Protein AF-A0AA85GGJ4-F1 (afdb_monomer_lite)

Radius of gyration: 33.23 Å; chains: 1; bounding box: 99×37×120 Å

Organism: NCBI:txid6188

pLDDT: mean 70.68, std 16.4, range [32.34, 95.38]

Foldseek 3Di:
DDDDDDDPPPPPPPPPPDPPPVVLVVLVVVLVVLVVVLVVLVCQQPDLPPDWDWDAAPDVVGQFGIWIRRHGLPDFWTWTGGPPDDIDTQPDTLPPVDPLSVLLNVLSVQLSVLSVVLSVLSVVCSPPVPDDDVVSVVVSVVSNVSSVVSNVSSVVSVVVVVVVCVVCVVLSVVVSCVVRVVDDDDPVVVVVNVVCVVCVVPDQDPDDPAASDQDDDDDDPDPDVVCPVVVVVNVVVRPDHHVLVPQPDPVSNVVVVVVVVVVVVVD

Structure (mmCIF, N/CA/C/O backbone):
data_AF-A0AA85GGJ4-F1
#
_entry.id   AF-A0AA85GGJ4-F1
#
loop_
_atom_site.group_PDB
_atom_site.id
_atom_site.type_symbol
_atom_site.label_atom_id
_atom_site.label_alt_id
_atom_site.label_comp_id
_atom_site.label_asym_id
_atom_site.label_entity_id
_atom_site.label_seq_id
_atom_site.pdbx_PDB_ins_code
_atom_site.Cartn_x
_atom_site.Cartn_y
_atom_site.Cartn_z
_atom_site.occupancy
_atom_site.B_iso_or_equiv
_atom_site.auth_seq_id
_atom_site.auth_comp_id
_atom_site.auth_asym_id
_atom_site.auth_atom_id
_atom_site.pdbx_PDB_model_num
ATOM 1 N N . MET A 1 1 ? -65.439 -15.450 61.961 1.00 40.78 1 MET A N 1
ATOM 2 C CA . MET A 1 1 ? -65.145 -16.569 61.039 1.00 40.78 1 MET A CA 1
ATOM 3 C C . MET A 1 1 ? -64.108 -16.076 60.032 1.00 40.78 1 MET A C 1
ATOM 5 O O . MET A 1 1 ? -64.399 -15.157 59.282 1.00 40.78 1 MET A O 1
ATOM 9 N N . LYS A 1 2 ? -62.867 -16.578 60.114 1.00 47.12 2 LYS A N 1
ATOM 10 C CA . LYS A 1 2 ? -61.767 -16.274 59.178 1.00 47.12 2 LYS A CA 1
ATOM 11 C C . LYS A 1 2 ? -62.146 -16.712 57.761 1.00 47.12 2 LYS A C 1
ATOM 13 O O . LYS A 1 2 ? -62.611 -17.838 57.615 1.00 47.12 2 LYS A O 1
ATOM 18 N N . ARG A 1 3 ? -61.799 -15.913 56.749 1.00 35.59 3 ARG A N 1
ATOM 19 C CA . ARG A 1 3 ? -61.195 -16.397 55.493 1.00 35.59 3 ARG A CA 1
ATOM 20 C C . ARG A 1 3 ? -60.496 -15.239 54.778 1.00 35.59 3 ARG A C 1
ATOM 22 O O . ARG A 1 3 ? -61.126 -14.407 54.141 1.00 35.59 3 ARG A O 1
ATOM 29 N N . ASN A 1 4 ? -59.174 -15.222 54.930 1.00 43.62 4 ASN A N 1
ATOM 30 C CA . ASN A 1 4 ? -58.248 -14.545 54.034 1.00 43.62 4 ASN A CA 1
ATOM 31 C C . ASN A 1 4 ? -58.413 -15.156 52.636 1.00 43.62 4 ASN A C 1
ATOM 33 O O . ASN A 1 4 ? -58.289 -16.375 52.509 1.00 43.62 4 ASN A O 1
ATOM 37 N N . LEU A 1 5 ? -58.653 -14.340 51.608 1.00 43.53 5 LEU A N 1
ATOM 38 C CA . LEU A 1 5 ? -58.438 -14.758 50.226 1.00 43.53 5 LEU A CA 1
ATOM 39 C C . LEU A 1 5 ? -57.176 -14.064 49.719 1.00 43.53 5 LEU A C 1
ATOM 41 O O . LEU A 1 5 ? -57.088 -12.840 49.665 1.00 43.53 5 LEU A O 1
ATOM 45 N N . ALA A 1 6 ? -56.173 -14.893 49.464 1.00 44.25 6 ALA A N 1
ATOM 46 C CA . ALA A 1 6 ? -54.817 -14.516 49.142 1.00 44.25 6 ALA A CA 1
ATOM 47 C C . ALA A 1 6 ? -54.725 -13.779 47.799 1.00 44.25 6 ALA A C 1
ATOM 49 O O . ALA A 1 6 ? -55.230 -14.237 46.775 1.00 44.25 6 ALA A O 1
ATOM 50 N N . LEU A 1 7 ? -54.004 -12.659 47.831 1.00 45.25 7 LEU A N 1
ATOM 51 C CA . LEU A 1 7 ? -53.385 -11.999 46.688 1.00 45.25 7 LEU A CA 1
ATOM 52 C C . LEU A 1 7 ? -52.489 -12.996 45.939 1.00 45.25 7 LEU A C 1
ATOM 54 O O . LEU A 1 7 ? -51.417 -13.352 46.427 1.00 45.25 7 LEU A O 1
ATOM 58 N N . HIS A 1 8 ? -52.891 -13.412 44.739 1.00 41.91 8 HIS A N 1
ATOM 59 C CA . HIS A 1 8 ? -51.993 -14.108 43.820 1.00 41.91 8 HIS A CA 1
ATOM 60 C C . HIS A 1 8 ? -51.194 -13.065 43.032 1.00 41.91 8 HIS A C 1
ATOM 62 O O . HIS A 1 8 ? -51.511 -12.710 41.897 1.00 41.91 8 HIS A O 1
ATOM 68 N N . HIS A 1 9 ? -50.165 -12.512 43.675 1.00 44.97 9 HIS A N 1
ATOM 69 C CA . HIS A 1 9 ? -49.171 -11.696 42.994 1.00 44.97 9 HIS A CA 1
ATOM 70 C C . HIS A 1 9 ? -48.296 -12.646 42.165 1.00 44.97 9 HIS A C 1
ATOM 72 O O . HIS A 1 9 ? -47.410 -13.314 42.695 1.00 44.97 9 HIS A O 1
ATOM 78 N N . ASN A 1 10 ? -48.592 -12.761 40.867 1.00 40.66 10 ASN A N 1
ATOM 79 C CA . ASN A 1 10 ? -47.754 -13.487 39.915 1.00 40.66 10 ASN A CA 1
ATOM 80 C C . ASN A 1 10 ? -46.415 -12.755 39.775 1.00 40.66 10 ASN A C 1
ATOM 82 O O . ASN A 1 10 ? -46.221 -11.910 38.902 1.00 40.66 10 ASN A O 1
ATOM 86 N N . HIS A 1 11 ? -45.481 -13.099 40.657 1.00 44.78 11 HIS A N 1
ATOM 87 C CA . HIS A 1 11 ? -44.080 -12.745 40.542 1.00 44.78 11 HIS A CA 1
ATOM 88 C C . HIS A 1 11 ? -43.483 -13.573 39.397 1.00 44.78 11 HIS A C 1
ATOM 90 O O . HIS A 1 11 ? -42.892 -14.634 39.597 1.00 44.78 11 HIS A O 1
ATOM 96 N N . SER A 1 12 ? -43.668 -13.099 38.163 1.00 47.00 12 SER A N 1
ATOM 97 C CA . SER A 1 12 ? -42.900 -13.563 37.010 1.00 47.00 12 SER A CA 1
ATOM 98 C C . SER A 1 12 ? -41.434 -13.204 37.255 1.00 47.00 12 SER A C 1
ATOM 100 O O . SER A 1 12 ? -40.972 -12.118 36.903 1.00 47.00 12 SER A O 1
ATOM 102 N N . ASN A 1 13 ? -40.705 -14.127 37.884 1.00 47.31 13 ASN A N 1
ATOM 103 C CA . ASN A 1 13 ? -39.253 -14.124 38.020 1.00 47.31 13 ASN A CA 1
ATOM 104 C C . ASN A 1 13 ? -38.602 -14.236 36.637 1.00 47.31 13 ASN A C 1
ATOM 106 O O . ASN A 1 13 ? -38.063 -15.271 36.256 1.00 47.31 13 ASN A O 1
ATOM 110 N N . ASN A 1 14 ? -38.606 -13.138 35.885 1.00 46.31 14 ASN A N 1
ATOM 111 C CA . ASN A 1 14 ? -37.810 -13.001 34.678 1.00 46.31 14 ASN A CA 1
ATOM 112 C C . ASN A 1 14 ? -36.389 -12.582 35.081 1.00 46.31 14 ASN A C 1
ATOM 114 O O . ASN A 1 14 ? -35.902 -11.495 34.775 1.00 46.31 14 ASN A O 1
ATOM 118 N N . HIS A 1 15 ? -35.720 -13.455 35.836 1.00 46.59 15 HIS A N 1
ATOM 119 C CA . HIS A 1 15 ? -34.302 -13.332 36.131 1.00 46.59 15 HIS A CA 1
ATOM 120 C C . HIS A 1 15 ? -33.504 -13.641 34.856 1.00 46.59 15 HIS A C 1
ATOM 122 O O . HIS A 1 15 ? -32.901 -14.703 34.715 1.00 46.59 15 HIS A O 1
ATOM 128 N N . ARG A 1 16 ? -33.439 -12.678 33.927 1.00 50.44 16 ARG A N 1
ATOM 129 C CA . ARG A 1 16 ? -32.366 -12.621 32.925 1.00 50.44 16 ARG A CA 1
ATOM 130 C C . ARG A 1 16 ? -31.053 -12.319 33.656 1.00 50.44 16 ARG A C 1
ATOM 132 O O . ARG A 1 16 ? -30.616 -11.175 33.756 1.00 50.44 16 ARG A O 1
ATOM 139 N N . LYS A 1 17 ? -30.443 -13.355 34.237 1.00 50.09 17 LYS A N 1
ATOM 140 C CA . LYS A 1 17 ? -29.136 -13.287 34.900 1.00 50.09 17 LYS A CA 1
ATOM 141 C C . LYS A 1 17 ? -28.038 -13.070 33.845 1.00 50.09 17 LYS A C 1
ATOM 143 O O . LYS A 1 17 ? -27.589 -13.997 33.191 1.00 50.09 17 LYS A O 1
ATOM 148 N N . HIS A 1 18 ? -27.676 -11.796 33.680 1.00 50.75 18 HIS A N 1
ATOM 149 C CA . HIS A 1 18 ? -26.453 -11.206 33.113 1.00 50.75 18 HIS A CA 1
ATOM 150 C C . HIS A 1 18 ? -25.576 -12.020 32.127 1.00 50.75 18 HIS A C 1
ATOM 152 O O . HIS A 1 18 ? -24.743 -12.807 32.575 1.00 50.75 18 HIS A O 1
ATOM 158 N N . PRO A 1 19 ? -25.520 -11.642 30.830 1.00 51.06 19 PRO A N 1
ATOM 159 C CA . PRO A 1 19 ? -24.454 -12.071 29.919 1.00 51.06 19 PRO A CA 1
ATOM 160 C C . PRO A 1 19 ? -23.179 -11.211 30.053 1.00 51.06 19 PRO A C 1
ATOM 162 O O . PRO A 1 19 ? -22.413 -11.075 29.105 1.00 51.06 19 PRO A O 1
ATOM 165 N N . LYS A 1 20 ? -22.916 -10.608 31.223 1.00 62.38 20 LYS A N 1
ATOM 166 C CA . LYS A 1 20 ? -21.780 -9.681 31.417 1.00 62.38 20 LYS A CA 1
ATOM 167 C C . LYS A 1 20 ? -20.420 -10.337 31.131 1.00 62.38 20 LYS A C 1
ATOM 169 O O . LYS A 1 20 ? -19.523 -9.674 30.624 1.00 62.38 20 LYS A O 1
ATOM 174 N N . ARG A 1 21 ? -20.276 -11.639 31.415 1.00 67.12 21 ARG A N 1
ATOM 175 C CA . ARG A 1 21 ? -19.024 -12.388 31.187 1.00 67.12 21 ARG A CA 1
ATOM 176 C C . ARG A 1 21 ? -18.760 -12.673 29.706 1.00 67.12 21 ARG A C 1
ATOM 178 O O . ARG A 1 21 ? -17.633 -12.517 29.262 1.00 67.12 21 ARG A O 1
ATOM 185 N N . CYS A 1 22 ? -19.789 -13.033 28.936 1.00 69.12 22 CYS A N 1
ATOM 186 C CA . CYS A 1 22 ? -19.639 -13.336 27.509 1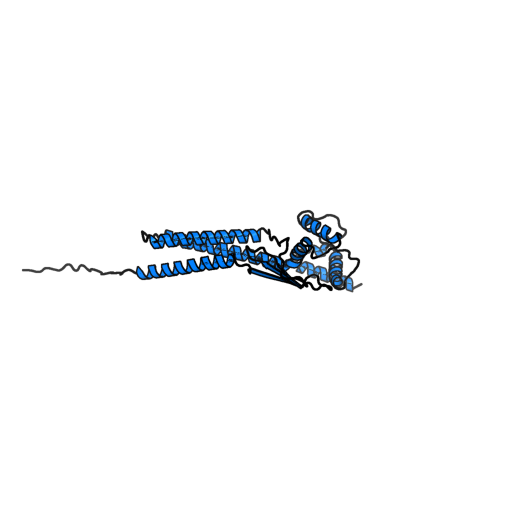.00 69.12 22 CYS A CA 1
ATOM 187 C C . CYS A 1 22 ? -19.266 -12.078 26.708 1.00 69.12 22 CYS A C 1
ATOM 189 O O . CYS A 1 22 ? -18.327 -12.102 25.919 1.00 69.12 22 CYS A O 1
ATOM 191 N N . THR A 1 23 ? -19.909 -10.941 26.995 1.00 74.06 23 THR A N 1
ATOM 192 C CA . THR A 1 23 ? -19.579 -9.655 26.358 1.00 74.06 23 THR A CA 1
ATOM 193 C C . THR A 1 23 ? -18.152 -9.190 26.664 1.00 74.06 23 THR A C 1
ATOM 195 O O . THR A 1 23 ? -17.502 -8.609 25.800 1.00 74.06 23 THR A O 1
ATOM 198 N N . LEU A 1 24 ? -17.651 -9.450 27.875 1.00 74.69 24 LEU A N 1
ATOM 199 C CA . LEU A 1 24 ? -16.281 -9.106 28.262 1.00 74.69 24 LEU A CA 1
ATOM 200 C C . LEU A 1 24 ? -15.247 -9.966 27.516 1.00 74.69 24 LEU A C 1
ATOM 202 O O . LEU A 1 24 ? -14.267 -9.431 27.008 1.00 74.69 24 LEU A O 1
ATOM 206 N N . ILE A 1 25 ? -15.504 -11.272 27.379 1.00 80.81 25 ILE A N 1
ATOM 207 C CA . ILE A 1 25 ? -14.650 -12.192 26.607 1.00 80.81 25 ILE A CA 1
ATOM 208 C C . ILE A 1 25 ? -14.567 -11.759 25.141 1.00 80.81 25 ILE A C 1
ATOM 210 O O . ILE A 1 25 ? -13.469 -11.645 24.605 1.00 80.81 25 ILE A O 1
ATOM 214 N N . VAL A 1 26 ? -15.709 -11.461 24.512 1.00 82.19 26 VAL A N 1
ATOM 215 C CA . VAL A 1 26 ? -15.745 -10.980 23.120 1.00 82.19 26 VAL A CA 1
ATOM 216 C C . VAL A 1 26 ? -14.904 -9.715 22.960 1.00 82.19 26 VAL A C 1
ATOM 218 O O . VAL A 1 26 ? -14.162 -9.603 21.997 1.00 82.19 26 VAL A O 1
ATOM 221 N N . TYR A 1 27 ? -14.945 -8.797 23.927 1.00 79.88 27 TYR A N 1
ATOM 222 C CA . TYR A 1 27 ? -14.170 -7.557 23.858 1.00 79.88 27 TYR A CA 1
ATOM 223 C C . TYR A 1 27 ? -12.659 -7.788 23.986 1.00 79.88 27 TYR A C 1
ATOM 225 O O . TYR A 1 27 ? -11.884 -7.161 23.275 1.00 79.88 27 TYR A O 1
ATOM 233 N N . HIS A 1 28 ? -12.221 -8.717 24.842 1.00 83.88 28 HIS A N 1
ATOM 234 C CA . HIS A 1 28 ? -10.805 -9.095 24.910 1.00 83.88 28 HIS A CA 1
ATOM 235 C C . HIS A 1 28 ? -10.322 -9.758 23.616 1.00 83.88 28 HIS A C 1
ATOM 237 O O . HIS A 1 28 ? -9.208 -9.484 23.173 1.00 83.88 28 HIS A O 1
ATOM 243 N N . ILE A 1 29 ? -11.165 -10.583 22.987 1.00 88.88 29 ILE A N 1
ATOM 244 C CA . ILE A 1 29 ? -10.867 -11.176 21.678 1.00 88.88 29 ILE A CA 1
ATOM 245 C C . ILE A 1 29 ? -10.782 -10.081 20.606 1.00 88.88 29 ILE A C 1
ATOM 247 O O . ILE A 1 29 ? -9.810 -10.052 19.854 1.00 88.88 29 ILE A O 1
ATOM 251 N N . SER A 1 30 ? -11.740 -9.150 20.567 1.00 86.56 30 SER A N 1
ATOM 252 C CA . SER A 1 30 ? -11.727 -8.012 19.640 1.00 86.56 30 SER A CA 1
ATOM 253 C C . SER A 1 30 ? -10.491 -7.133 19.824 1.00 86.56 30 SER A C 1
ATOM 255 O O . SER A 1 30 ? -9.843 -6.783 18.842 1.00 86.56 30 SER A O 1
ATOM 257 N N . LEU A 1 31 ? -10.110 -6.835 21.069 1.00 89.50 31 LEU A N 1
ATOM 258 C CA . LEU A 1 31 ? -8.890 -6.095 21.387 1.00 89.50 31 LEU A CA 1
ATOM 259 C C . LEU A 1 31 ? -7.641 -6.820 20.861 1.00 89.50 31 LEU A C 1
ATOM 261 O O . LEU A 1 31 ? -6.775 -6.187 20.260 1.00 89.50 31 LEU A O 1
ATOM 265 N N . GLY A 1 32 ? -7.566 -8.142 21.050 1.00 90.69 32 GLY A N 1
ATOM 266 C CA . GLY A 1 32 ? -6.479 -8.969 20.527 1.00 90.69 32 GLY A CA 1
ATOM 267 C C . GLY A 1 32 ? -6.407 -8.952 18.999 1.00 90.69 32 GLY A C 1
ATOM 268 O O . GLY A 1 32 ? -5.333 -8.743 18.440 1.00 90.69 32 GLY A O 1
ATOM 269 N N . LEU A 1 33 ? -7.546 -9.100 18.317 1.00 91.19 33 LEU A N 1
ATOM 270 C CA . LEU A 1 33 ? -7.625 -9.046 16.853 1.00 91.19 33 LEU A CA 1
ATOM 271 C C . LEU A 1 33 ? -7.216 -7.677 16.298 1.00 91.19 33 LEU A C 1
ATOM 273 O O . LEU A 1 33 ? -6.456 -7.620 15.333 1.00 91.19 33 LEU A O 1
ATOM 277 N N . LEU A 1 34 ? -7.667 -6.583 16.919 1.00 90.25 34 LEU A N 1
ATOM 278 C CA . LEU A 1 34 ? -7.279 -5.228 16.521 1.00 90.25 34 LEU A CA 1
ATOM 279 C C . LEU A 1 34 ? -5.783 -4.988 16.698 1.00 90.25 34 LEU A C 1
ATOM 281 O O . LEU A 1 34 ? -5.138 -4.445 15.804 1.00 90.25 34 LEU A O 1
ATOM 285 N N . PHE A 1 35 ? -5.222 -5.433 17.822 1.00 93.12 35 PHE A N 1
ATOM 286 C CA . PHE A 1 35 ? -3.791 -5.323 18.069 1.00 93.12 35 PHE A CA 1
ATOM 287 C C . PHE A 1 35 ? -2.980 -6.085 17.015 1.00 93.12 35 PHE A C 1
ATOM 289 O O . PHE A 1 35 ? -2.076 -5.518 16.405 1.00 93.12 35 PHE A O 1
ATOM 296 N N . ILE A 1 36 ? -3.349 -7.341 16.737 1.00 94.75 36 ILE A N 1
ATOM 297 C CA . ILE A 1 36 ? -2.712 -8.151 15.691 1.00 94.75 36 ILE A CA 1
ATOM 298 C C . ILE A 1 36 ? -2.830 -7.458 14.328 1.00 94.75 36 ILE A C 1
ATOM 300 O O . ILE A 1 36 ? -1.834 -7.353 13.617 1.00 94.75 36 ILE A O 1
ATOM 304 N N . GLY A 1 37 ? -4.006 -6.931 13.979 1.00 92.75 37 GLY A N 1
ATOM 305 C CA . GLY A 1 37 ? -4.225 -6.216 12.720 1.00 92.75 37 GLY A CA 1
ATOM 306 C C . GLY A 1 37 ? -3.326 -4.986 12.558 1.00 92.75 37 GLY A C 1
ATOM 307 O O . GLY A 1 37 ? -2.742 -4.790 11.492 1.00 92.75 37 GLY A O 1
ATOM 308 N N . ILE A 1 38 ? -3.140 -4.194 13.621 1.00 93.62 38 ILE A N 1
ATOM 309 C CA . ILE A 1 38 ? -2.238 -3.030 13.612 1.00 93.62 38 ILE A CA 1
ATOM 310 C C . ILE A 1 38 ? -0.787 -3.477 13.423 1.00 93.62 38 ILE A C 1
ATOM 312 O O . ILE A 1 38 ? -0.086 -2.919 12.581 1.00 93.62 38 ILE A O 1
ATOM 316 N N . ILE A 1 39 ? -0.340 -4.505 14.150 1.00 94.44 39 ILE A N 1
ATOM 317 C CA . ILE A 1 39 ? 1.020 -5.042 14.008 1.00 94.44 39 ILE A CA 1
ATOM 318 C C . ILE A 1 39 ? 1.259 -5.556 12.584 1.00 94.44 39 ILE A C 1
ATOM 320 O O . ILE A 1 39 ? 2.270 -5.207 11.976 1.00 94.44 39 ILE A O 1
ATOM 324 N N . LEU A 1 40 ? 0.321 -6.323 12.021 1.00 92.00 40 LEU A N 1
ATOM 325 C CA . LEU A 1 40 ? 0.409 -6.806 10.641 1.00 92.00 40 LEU A CA 1
ATOM 326 C C . LEU A 1 40 ? 0.446 -5.653 9.635 1.00 92.00 40 LEU A C 1
ATOM 328 O O . LEU A 1 40 ? 1.231 -5.699 8.693 1.00 92.00 40 LEU A O 1
ATOM 332 N N . THR A 1 41 ? -0.338 -4.598 9.862 1.00 91.00 41 THR A N 1
ATOM 333 C CA . THR A 1 41 ? -0.308 -3.392 9.022 1.00 91.00 41 THR A CA 1
ATOM 334 C C . THR A 1 41 ? 1.063 -2.725 9.078 1.00 91.00 41 THR A C 1
ATOM 336 O O . THR A 1 41 ? 1.647 -2.442 8.038 1.00 91.00 41 THR A O 1
ATOM 339 N N . ILE A 1 42 ? 1.630 -2.528 10.271 1.00 90.75 42 ILE A N 1
ATOM 340 C CA . ILE A 1 42 ? 2.964 -1.931 10.434 1.00 90.75 42 ILE A CA 1
ATOM 341 C C . ILE A 1 42 ? 4.030 -2.781 9.733 1.00 90.75 42 ILE A C 1
ATOM 343 O O . ILE A 1 42 ? 4.864 -2.240 9.006 1.00 90.75 42 ILE A O 1
ATOM 347 N N . ILE A 1 43 ? 3.997 -4.105 9.905 1.00 89.00 43 ILE A N 1
ATOM 348 C CA . ILE A 1 43 ? 4.921 -5.022 9.224 1.00 89.00 43 ILE A CA 1
ATOM 349 C C . ILE A 1 43 ? 4.757 -4.916 7.702 1.00 89.00 43 ILE A C 1
ATOM 351 O O . ILE A 1 43 ? 5.754 -4.812 6.988 1.00 89.00 43 ILE A O 1
ATOM 355 N N . GLY A 1 44 ? 3.523 -4.886 7.196 1.00 85.12 44 GLY A N 1
ATOM 356 C CA . GLY A 1 44 ? 3.239 -4.730 5.769 1.00 85.12 44 GLY A CA 1
ATOM 357 C C . GLY A 1 44 ? 3.792 -3.423 5.200 1.00 85.12 44 GLY A C 1
ATOM 358 O O . GLY A 1 44 ? 4.494 -3.439 4.192 1.00 85.12 44 GLY A O 1
ATOM 359 N N . LEU A 1 45 ? 3.565 -2.299 5.885 1.00 85.38 45 LEU A N 1
ATOM 360 C CA . LEU A 1 45 ? 4.041 -0.981 5.449 1.00 85.38 45 LEU A CA 1
ATOM 361 C C . LEU A 1 45 ? 5.567 -0.837 5.530 1.00 85.38 45 LEU A C 1
ATOM 363 O O . LEU A 1 45 ? 6.168 -0.156 4.703 1.00 85.38 45 LEU A O 1
ATOM 367 N N . THR A 1 46 ? 6.209 -1.481 6.505 1.00 83.75 46 THR A N 1
ATOM 368 C CA . THR A 1 46 ? 7.673 -1.429 6.683 1.00 83.75 46 THR A CA 1
ATOM 369 C C . THR A 1 46 ? 8.427 -2.448 5.827 1.00 83.75 46 THR A C 1
ATOM 371 O O . THR A 1 46 ? 9.656 -2.391 5.721 1.00 83.75 46 THR A O 1
ATOM 374 N N . THR A 1 47 ? 7.717 -3.376 5.183 1.00 82.31 47 THR A N 1
ATOM 375 C CA . THR A 1 47 ? 8.326 -4.425 4.368 1.00 82.31 47 THR A CA 1
ATOM 376 C C . THR A 1 47 ? 8.932 -3.858 3.082 1.00 82.31 47 THR A C 1
ATOM 378 O O . THR A 1 47 ? 8.301 -3.146 2.305 1.00 82.31 47 THR A O 1
ATOM 381 N N . LYS A 1 48 ? 10.187 -4.242 2.815 1.00 71.06 48 LYS A N 1
ATOM 382 C CA . LYS A 1 48 ? 10.938 -3.878 1.596 1.00 71.06 48 LYS A CA 1
ATOM 383 C C . LYS A 1 48 ? 10.647 -4.793 0.396 1.00 71.06 48 LYS A C 1
ATOM 385 O O . LYS A 1 48 ? 11.385 -4.786 -0.580 1.00 71.06 48 LYS A O 1
ATOM 390 N N . ARG A 1 49 ? 9.648 -5.665 0.518 1.00 66.25 49 ARG A N 1
ATOM 391 C CA . ARG A 1 49 ? 9.385 -6.795 -0.385 1.00 66.25 49 ARG A CA 1
ATOM 392 C C . ARG A 1 49 ? 7.978 -6.741 -0.973 1.00 66.25 49 ARG A C 1
ATOM 394 O O . ARG A 1 49 ? 7.323 -7.773 -1.039 1.00 66.25 49 ARG A O 1
ATOM 401 N N . LEU A 1 50 ? 7.489 -5.555 -1.337 1.00 67.62 50 LEU A N 1
ATOM 402 C CA . LEU A 1 50 ? 6.199 -5.486 -2.026 1.00 67.62 50 LEU A CA 1
ATOM 403 C C . LEU A 1 50 ? 6.336 -6.141 -3.407 1.00 67.62 50 LEU A C 1
ATOM 405 O O . LEU A 1 50 ? 5.513 -6.966 -3.778 1.00 67.62 50 LEU A O 1
ATOM 409 N N . PHE A 1 51 ? 7.441 -5.858 -4.103 1.00 68.25 51 PHE A N 1
ATOM 410 C CA . PHE A 1 51 ? 7.870 -6.597 -5.287 1.00 68.25 51 PHE A CA 1
ATOM 411 C C . PHE A 1 51 ? 9.378 -6.443 -5.531 1.00 68.25 51 PHE A C 1
ATOM 413 O O . PHE A 1 51 ? 10.043 -5.548 -4.996 1.00 68.25 51 PHE A O 1
ATOM 420 N N . HIS A 1 52 ? 9.932 -7.363 -6.318 1.00 71.31 52 HIS A N 1
ATOM 421 C CA . HIS A 1 52 ? 11.346 -7.398 -6.674 1.00 71.31 52 HIS A CA 1
ATOM 422 C C . HIS A 1 52 ? 11.491 -7.381 -8.189 1.00 71.31 52 HIS A C 1
ATOM 424 O O . HIS A 1 52 ? 10.988 -8.278 -8.859 1.00 71.31 52 HIS A O 1
ATOM 430 N N . ILE A 1 53 ? 12.216 -6.394 -8.711 1.00 69.94 53 ILE A N 1
ATOM 431 C CA . ILE A 1 53 ? 12.621 -6.381 -10.116 1.00 69.94 53 ILE A CA 1
ATOM 432 C C . ILE A 1 53 ? 14.053 -6.914 -10.193 1.00 69.94 53 ILE A C 1
ATOM 434 O O . ILE A 1 53 ? 14.944 -6.413 -9.496 1.00 69.94 53 ILE A O 1
ATOM 438 N N . TYR A 1 54 ? 14.256 -7.933 -11.028 1.00 71.75 54 TYR A N 1
ATOM 439 C CA . TYR A 1 54 ? 15.566 -8.484 -11.367 1.00 71.75 54 TYR A CA 1
ATOM 440 C C . TYR A 1 54 ? 15.873 -8.180 -12.826 1.00 71.75 54 TYR A C 1
ATOM 442 O O . TYR A 1 54 ? 15.094 -8.529 -13.708 1.00 71.75 54 TYR A O 1
ATOM 450 N N . ILE A 1 55 ? 17.011 -7.544 -13.079 1.00 71.06 55 ILE A N 1
ATOM 451 C CA . ILE A 1 55 ? 17.458 -7.205 -14.433 1.00 71.06 55 ILE A CA 1
ATOM 452 C C . ILE A 1 55 ? 18.828 -7.821 -14.652 1.00 71.06 55 ILE A C 1
ATOM 454 O O . ILE A 1 55 ? 19.719 -7.628 -13.830 1.00 71.06 55 ILE A O 1
ATOM 458 N N . TYR A 1 56 ? 19.002 -8.522 -15.766 1.00 73.19 56 TYR A N 1
ATOM 459 C CA . TYR A 1 56 ? 20.249 -9.192 -16.130 1.00 73.19 56 TYR A CA 1
ATOM 460 C C . TYR A 1 56 ? 20.885 -8.504 -17.339 1.00 73.19 56 TYR A C 1
ATOM 462 O O . TYR A 1 56 ? 20.213 -8.304 -18.354 1.00 73.19 56 TYR A O 1
ATOM 470 N N . ASP A 1 57 ? 22.176 -8.172 -17.261 1.00 70.50 57 ASP A N 1
ATOM 471 C CA . ASP A 1 57 ? 22.902 -7.626 -18.412 1.00 70.50 57 ASP A CA 1
ATOM 472 C C . ASP A 1 57 ? 23.315 -8.760 -19.356 1.00 70.50 57 ASP A C 1
ATOM 474 O O . ASP A 1 57 ? 24.148 -9.597 -19.015 1.00 70.50 57 ASP A O 1
ATOM 478 N N . HIS A 1 58 ? 22.728 -8.784 -20.551 1.00 72.88 58 HIS A N 1
ATOM 479 C CA . HIS A 1 58 ? 23.031 -9.779 -21.586 1.00 72.88 58 HIS A CA 1
ATOM 480 C C . HIS A 1 58 ? 24.053 -9.281 -22.624 1.00 72.88 58 HIS A C 1
ATOM 482 O O . HIS A 1 58 ? 24.234 -9.908 -23.668 1.00 72.88 58 HIS A O 1
ATOM 488 N N . ARG A 1 59 ? 24.719 -8.144 -22.385 1.00 67.50 59 ARG A N 1
ATOM 489 C CA . ARG A 1 59 ? 25.775 -7.645 -23.281 1.00 67.50 59 ARG A CA 1
ATOM 490 C C . ARG A 1 59 ? 26.992 -8.569 -23.284 1.00 67.50 59 ARG A C 1
ATOM 492 O O . ARG A 1 59 ? 27.303 -9.207 -22.288 1.00 67.50 59 ARG A O 1
ATOM 499 N N . ASN A 1 60 ? 27.728 -8.563 -24.395 1.00 67.75 60 ASN A N 1
ATOM 500 C CA . ASN A 1 60 ? 29.052 -9.174 -24.507 1.00 67.75 60 ASN A CA 1
ATOM 501 C C . ASN A 1 60 ? 30.088 -8.096 -24.886 1.00 67.75 60 ASN A C 1
ATOM 503 O O . ASN A 1 60 ? 30.078 -7.656 -26.038 1.00 67.75 60 ASN A O 1
ATOM 507 N N . PRO A 1 61 ? 30.980 -7.669 -23.970 1.00 67.69 61 PRO A N 1
ATOM 508 C CA . PRO A 1 61 ? 31.082 -8.080 -22.565 1.00 67.69 61 PRO A CA 1
ATOM 509 C C . PRO A 1 61 ? 30.007 -7.424 -21.680 1.00 67.69 61 PRO A C 1
ATOM 511 O O . PRO A 1 61 ? 29.647 -6.262 -21.882 1.00 67.69 61 PRO A O 1
ATOM 514 N N . ALA A 1 62 ? 29.509 -8.164 -20.690 1.00 66.81 62 ALA A N 1
ATOM 515 C CA . ALA A 1 62 ? 28.552 -7.649 -19.714 1.00 66.81 62 ALA A CA 1
ATOM 516 C C . ALA A 1 62 ? 29.232 -6.625 -18.789 1.00 66.81 62 ALA A C 1
ATOM 518 O O . ALA A 1 62 ? 30.398 -6.794 -18.423 1.00 66.81 62 ALA A O 1
ATOM 519 N N . LYS A 1 63 ? 28.516 -5.560 -18.406 1.00 69.75 63 LYS A N 1
ATOM 520 C CA . LYS A 1 63 ? 28.993 -4.559 -17.434 1.00 69.75 63 LYS A CA 1
ATOM 521 C C . LYS A 1 63 ? 28.627 -4.944 -15.995 1.00 69.75 63 LYS A C 1
ATOM 523 O O . LYS A 1 63 ? 29.403 -4.668 -15.084 1.00 69.75 63 LYS A O 1
ATOM 528 N N . PHE A 1 64 ? 27.492 -5.612 -15.771 1.00 72.69 64 PHE A N 1
ATOM 529 C CA . PHE A 1 64 ? 27.041 -6.086 -14.450 1.00 72.69 64 PHE A CA 1
ATOM 530 C C . PHE A 1 64 ? 26.384 -7.473 -14.536 1.00 72.69 64 PHE A C 1
ATOM 532 O O . PHE A 1 64 ? 26.057 -7.929 -15.622 1.00 72.69 64 PHE A O 1
ATOM 539 N N . HIS A 1 65 ? 26.213 -8.179 -13.410 1.00 70.75 65 HIS A N 1
ATOM 540 C CA . HIS A 1 65 ? 25.608 -9.519 -13.426 1.00 70.75 65 HIS A CA 1
ATOM 541 C C . HIS A 1 65 ? 24.083 -9.447 -13.302 1.00 70.75 65 HIS A C 1
ATOM 543 O O . HIS A 1 65 ? 23.359 -9.940 -14.166 1.00 70.75 65 HIS A O 1
ATOM 549 N N . HIS A 1 66 ? 23.596 -8.796 -12.243 1.00 71.19 66 HIS A N 1
ATOM 550 C CA . HIS A 1 66 ? 22.182 -8.476 -12.094 1.00 71.19 66 HIS A CA 1
ATOM 551 C C . HIS A 1 66 ? 21.967 -7.218 -11.248 1.00 71.19 66 HIS A C 1
ATOM 553 O O . HIS A 1 66 ? 22.766 -6.881 -10.371 1.00 71.19 66 HIS A O 1
ATOM 559 N N . VAL A 1 67 ? 20.860 -6.532 -11.504 1.00 71.25 67 VAL A N 1
ATOM 560 C CA . VAL A 1 67 ? 20.362 -5.401 -10.719 1.00 71.25 67 VAL A CA 1
ATOM 561 C C . VAL A 1 67 ? 19.123 -5.867 -9.963 1.00 71.25 67 VAL A C 1
ATOM 563 O O . VAL A 1 67 ? 18.221 -6.461 -10.554 1.00 71.25 67 VAL A O 1
ATOM 566 N N . HIS A 1 68 ? 19.094 -5.616 -8.652 1.00 71.94 68 HIS A N 1
ATOM 567 C CA . HIS A 1 68 ? 17.985 -5.948 -7.761 1.00 71.94 68 HIS A CA 1
ATOM 568 C C . HIS A 1 68 ? 17.353 -4.669 -7.218 1.00 71.94 68 HIS A C 1
ATOM 570 O O . HIS A 1 68 ? 17.957 -3.932 -6.437 1.00 71.94 68 HIS A O 1
ATOM 576 N N . ILE A 1 69 ? 16.105 -4.425 -7.599 1.00 70.31 69 ILE A N 1
ATOM 577 C CA . ILE A 1 69 ? 15.340 -3.259 -7.152 1.00 70.31 69 ILE A CA 1
ATOM 578 C C . ILE A 1 69 ? 14.223 -3.773 -6.234 1.00 70.31 69 ILE A C 1
ATOM 580 O O . ILE A 1 69 ? 13.190 -4.241 -6.721 1.00 70.31 69 ILE A O 1
ATOM 584 N N . PRO A 1 70 ? 14.426 -3.770 -4.902 1.00 68.75 70 PRO A N 1
ATOM 585 C CA . PRO A 1 70 ? 13.368 -4.066 -3.952 1.00 68.75 70 PRO A CA 1
ATOM 586 C C . PRO A 1 70 ? 12.491 -2.833 -3.771 1.00 68.75 70 PRO A C 1
ATOM 588 O O . PRO A 1 70 ? 12.897 -1.847 -3.152 1.00 68.75 70 PRO A O 1
ATOM 591 N N . VAL A 1 71 ? 11.268 -2.910 -4.279 1.00 69.94 71 VAL A N 1
ATOM 592 C CA . VAL A 1 71 ? 10.302 -1.834 -4.118 1.00 69.94 71 VAL A CA 1
ATOM 593 C C . VAL A 1 71 ? 9.373 -2.194 -2.965 1.00 69.94 71 VAL A C 1
ATOM 595 O O . VAL A 1 71 ? 8.647 -3.190 -2.978 1.00 69.94 71 VAL A O 1
ATOM 598 N N . GLY A 1 72 ? 9.452 -1.388 -1.911 1.00 70.88 72 GLY A N 1
ATOM 599 C CA . GLY A 1 72 ? 8.492 -1.374 -0.812 1.00 70.88 72 GLY A CA 1
ATOM 600 C C . GLY A 1 72 ? 7.696 -0.080 -0.870 1.00 70.88 72 GLY A C 1
ATOM 601 O O . GLY A 1 72 ? 8.213 0.918 -1.371 1.00 70.88 72 GLY A O 1
ATOM 602 N N . LEU A 1 73 ? 6.493 -0.048 -0.292 1.00 73.06 73 LEU A N 1
ATOM 603 C CA . LEU A 1 73 ? 5.675 1.173 -0.263 1.00 73.06 73 LEU A CA 1
ATOM 604 C C . LEU A 1 73 ? 6.473 2.385 0.269 1.00 73.06 73 LEU A C 1
ATOM 606 O O . LEU A 1 73 ? 6.371 3.488 -0.267 1.00 73.06 73 LEU A O 1
ATOM 610 N N . PHE A 1 74 ? 7.360 2.153 1.244 1.00 71.75 74 PHE A N 1
ATOM 611 C CA . PHE A 1 74 ? 8.283 3.148 1.806 1.00 71.75 74 PHE A CA 1
ATOM 612 C C . PHE A 1 74 ? 9.779 2.808 1.627 1.00 71.75 74 PHE A C 1
ATOM 614 O O . PHE A 1 74 ? 10.629 3.507 2.171 1.00 71.75 74 PHE A O 1
ATOM 621 N N . SER A 1 75 ? 10.132 1.748 0.888 1.00 65.81 75 SER A N 1
ATOM 622 C CA . SER A 1 75 ? 11.535 1.344 0.685 1.00 65.81 75 SER A CA 1
ATOM 623 C C . SER A 1 75 ? 12.060 1.865 -0.647 1.00 65.81 75 SER A C 1
ATOM 625 O O . SER A 1 75 ? 11.461 1.588 -1.681 1.00 65.81 75 SER A O 1
ATOM 627 N N . LEU A 1 76 ? 13.192 2.575 -0.610 1.00 58.00 76 LEU A N 1
ATOM 628 C CA . LEU A 1 76 ? 13.768 3.293 -1.757 1.00 58.00 76 LEU A CA 1
ATOM 629 C C . LEU A 1 76 ? 15.157 2.788 -2.183 1.00 58.00 76 LEU A C 1
ATOM 631 O O . LEU A 1 76 ? 15.754 3.348 -3.094 1.00 58.00 76 LEU A O 1
ATOM 635 N N . ASN A 1 77 ? 15.698 1.755 -1.531 1.00 59.91 77 ASN A N 1
ATOM 636 C CA . ASN A 1 77 ? 17.094 1.373 -1.747 1.00 59.91 77 ASN A CA 1
ATOM 637 C C . ASN A 1 77 ? 17.217 0.389 -2.910 1.00 59.91 77 ASN A C 1
ATOM 639 O O . ASN A 1 77 ? 16.838 -0.775 -2.775 1.00 59.91 77 ASN A O 1
ATOM 643 N N . THR A 1 78 ? 17.790 0.848 -4.019 1.00 59.97 78 THR A N 1
ATOM 644 C CA . THR A 1 78 ? 18.142 -0.000 -5.163 1.00 59.97 78 THR A CA 1
ATOM 645 C C . THR A 1 78 ? 19.537 -0.602 -4.987 1.00 59.97 78 THR A C 1
ATOM 647 O O . THR A 1 78 ? 20.444 0.042 -4.455 1.00 59.97 78 THR A O 1
ATOM 650 N N . TYR A 1 79 ? 19.713 -1.863 -5.385 1.00 60.69 79 TYR A N 1
ATOM 651 C CA . TYR A 1 79 ? 20.973 -2.584 -5.227 1.00 60.69 79 TYR A CA 1
ATOM 652 C C . TYR A 1 79 ? 21.469 -3.136 -6.565 1.00 60.69 79 TYR A C 1
ATOM 654 O O . TYR A 1 79 ? 20.695 -3.675 -7.353 1.00 60.69 79 TYR A O 1
ATOM 662 N N . VAL A 1 80 ? 22.777 -3.068 -6.802 1.00 59.09 80 VAL A N 1
ATOM 663 C CA . VAL A 1 80 ? 23.418 -3.595 -8.014 1.00 59.09 80 VAL A CA 1
ATOM 664 C C . VAL A 1 80 ? 24.506 -4.591 -7.644 1.00 59.09 80 VAL A C 1
ATOM 666 O O . VAL A 1 80 ? 25.268 -4.379 -6.700 1.00 59.09 80 VAL A O 1
ATOM 669 N N . THR A 1 81 ? 24.574 -5.696 -8.384 1.00 62.44 81 THR A N 1
ATOM 670 C CA . THR A 1 81 ? 25.636 -6.693 -8.256 1.00 62.44 81 THR A CA 1
ATOM 671 C C . THR A 1 81 ? 26.517 -6.669 -9.500 1.00 62.44 81 THR A C 1
ATOM 673 O O . THR A 1 81 ? 26.104 -7.048 -10.602 1.00 62.44 81 THR A O 1
ATOM 676 N N . TRP A 1 82 ? 27.751 -6.208 -9.311 1.00 68.12 82 TRP A N 1
ATOM 677 C CA . TRP A 1 82 ? 28.765 -6.099 -10.355 1.00 68.12 82 TRP A CA 1
ATOM 678 C C . TRP A 1 82 ? 29.457 -7.441 -10.611 1.00 68.12 82 TRP A C 1
ATOM 680 O O . TRP A 1 82 ? 29.538 -8.285 -9.725 1.00 68.12 82 TRP A O 1
ATOM 690 N N . LEU A 1 83 ? 30.012 -7.627 -11.814 1.00 57.75 83 LEU A N 1
ATOM 691 C CA . LEU A 1 83 ? 30.753 -8.848 -12.187 1.00 57.75 83 LEU A CA 1
ATOM 692 C C . LEU A 1 83 ? 32.008 -9.092 -11.336 1.00 57.75 83 LEU A C 1
ATOM 694 O O . LEU A 1 83 ? 32.459 -10.227 -11.229 1.00 57.75 83 LEU A O 1
ATOM 698 N N . SER A 1 84 ? 32.568 -8.033 -10.745 1.00 53.34 84 SER A N 1
ATOM 699 C CA . SER A 1 84 ? 33.839 -8.070 -10.014 1.00 53.34 84 SER A CA 1
ATOM 700 C C . SER A 1 84 ? 33.728 -7.627 -8.544 1.00 53.34 84 SER A C 1
ATOM 702 O O . SER A 1 84 ? 34.762 -7.511 -7.888 1.00 53.34 84 SER A O 1
ATOM 704 N N . MET A 1 85 ? 32.527 -7.345 -8.010 1.00 51.81 85 MET A N 1
ATOM 705 C CA . MET A 1 85 ? 32.377 -6.774 -6.659 1.00 51.81 85 MET A CA 1
ATOM 706 C C . MET A 1 85 ? 31.083 -7.176 -5.929 1.00 51.81 85 MET A C 1
ATOM 708 O O . MET A 1 85 ? 30.078 -7.520 -6.551 1.00 51.81 85 MET A O 1
ATOM 712 N N . GLU A 1 86 ? 31.127 -7.083 -4.592 1.00 62.91 86 GLU A N 1
ATOM 713 C CA . GLU A 1 86 ? 29.989 -7.205 -3.670 1.00 62.91 86 GLU A CA 1
ATOM 714 C C . GLU A 1 86 ? 28.904 -6.138 -3.943 1.00 62.91 86 GLU A C 1
ATOM 716 O O . GLU A 1 86 ? 29.145 -5.106 -4.567 1.00 62.91 86 GLU A O 1
ATOM 721 N N . LYS A 1 87 ? 27.680 -6.421 -3.486 1.00 58.34 87 LYS A N 1
ATOM 722 C CA . LYS A 1 87 ? 26.460 -5.614 -3.635 1.00 58.34 87 LYS A CA 1
ATOM 723 C C . LYS A 1 87 ? 26.686 -4.122 -3.322 1.00 58.34 87 LYS A C 1
ATOM 725 O O . LYS A 1 87 ? 26.898 -3.765 -2.167 1.00 58.34 87 LYS A O 1
ATOM 730 N N . SER A 1 88 ? 26.539 -3.250 -4.322 1.00 60.72 88 SER A N 1
ATOM 731 C CA . SER A 1 88 ? 26.625 -1.790 -4.168 1.00 60.72 88 SER A CA 1
ATOM 732 C C . SER A 1 88 ? 25.240 -1.135 -4.207 1.00 60.72 88 SER A C 1
ATOM 734 O O . SER A 1 88 ? 24.311 -1.649 -4.834 1.00 60.72 88 SER A O 1
ATOM 736 N N . ILE A 1 89 ? 25.090 0.006 -3.533 1.00 63.44 89 ILE A N 1
ATOM 737 C CA . ILE A 1 89 ? 23.884 0.847 -3.610 1.00 63.44 89 ILE A CA 1
ATOM 738 C C . ILE A 1 89 ? 24.044 1.779 -4.817 1.00 63.44 89 ILE A C 1
ATOM 740 O O . ILE A 1 89 ? 25.152 2.236 -5.085 1.00 63.44 89 ILE A O 1
ATOM 744 N N . LEU A 1 90 ? 22.967 2.006 -5.567 1.00 61.66 90 LEU A N 1
ATOM 745 C CA . LEU A 1 90 ? 22.970 2.932 -6.699 1.00 61.66 90 LEU A CA 1
ATOM 746 C C . LEU A 1 90 ? 22.835 4.385 -6.200 1.00 61.66 90 LEU A C 1
ATOM 748 O O . LEU A 1 90 ? 22.011 4.643 -5.321 1.00 61.66 90 LEU A O 1
ATOM 752 N N . ASP A 1 91 ? 23.618 5.319 -6.752 1.00 55.94 91 ASP A N 1
ATOM 753 C CA . ASP A 1 91 ? 23.635 6.724 -6.303 1.00 55.94 91 ASP A CA 1
ATOM 754 C C . ASP A 1 91 ? 22.318 7.450 -6.611 1.00 55.94 91 ASP A C 1
ATOM 756 O O . ASP A 1 91 ? 21.810 8.206 -5.779 1.00 55.94 91 ASP A O 1
ATOM 760 N N . GLN A 1 92 ? 21.722 7.190 -7.780 1.00 53.94 92 GLN A N 1
ATOM 761 C CA . GLN A 1 92 ? 20.444 7.775 -8.171 1.00 53.94 92 GLN A CA 1
ATOM 762 C C . GLN A 1 92 ? 19.345 6.709 -8.154 1.00 53.94 92 GLN A C 1
ATOM 764 O O . GLN A 1 92 ? 19.256 5.853 -9.039 1.00 53.94 92 GLN A O 1
ATOM 769 N N . ASN A 1 93 ? 18.513 6.759 -7.110 1.00 55.78 93 ASN A N 1
ATOM 770 C CA . ASN A 1 93 ? 17.418 5.815 -6.905 1.00 55.78 93 ASN A CA 1
ATOM 771 C C . ASN A 1 93 ? 16.244 6.082 -7.854 1.00 55.78 93 ASN A C 1
ATOM 773 O O . ASN A 1 93 ? 16.029 7.201 -8.322 1.00 55.78 93 ASN A O 1
ATOM 777 N N . LEU A 1 94 ? 15.451 5.035 -8.092 1.00 57.91 94 LEU A N 1
ATOM 778 C CA . LEU A 1 94 ? 14.167 5.145 -8.770 1.00 57.91 94 LEU A CA 1
ATOM 779 C C . LEU A 1 94 ? 13.185 5.896 -7.858 1.00 57.91 94 LEU A C 1
ATOM 781 O O . LEU A 1 94 ? 12.504 5.301 -7.023 1.00 57.91 94 LEU A O 1
ATOM 785 N N . GLU A 1 95 ? 13.140 7.218 -7.987 1.00 53.06 95 GLU A N 1
ATOM 786 C CA . GLU A 1 95 ? 12.131 8.029 -7.323 1.00 53.06 95 GLU A CA 1
ATOM 787 C C . GLU A 1 95 ? 10.822 7.919 -8.109 1.00 53.06 95 GLU A C 1
ATOM 789 O O . GLU A 1 95 ? 10.573 8.657 -9.060 1.00 53.06 95 GLU A O 1
ATOM 794 N N . ILE A 1 96 ? 9.990 6.950 -7.721 1.00 59.69 96 ILE A N 1
ATOM 795 C CA . ILE A 1 96 ? 8.595 6.863 -8.163 1.00 59.69 96 ILE A CA 1
ATOM 796 C C . ILE A 1 96 ? 7.847 7.995 -7.444 1.00 59.69 96 ILE A C 1
ATOM 798 O O . ILE A 1 96 ? 7.275 7.807 -6.368 1.00 59.69 96 ILE A O 1
ATOM 802 N N . SER A 1 97 ? 7.947 9.207 -7.988 1.00 57.28 97 SER A N 1
ATOM 803 C CA . SER A 1 97 ? 7.244 10.406 -7.513 1.00 57.28 97 SER A CA 1
ATOM 804 C C . SER A 1 97 ? 5.835 10.523 -8.099 1.00 57.28 97 SER A C 1
ATOM 806 O O . SER A 1 97 ? 5.191 11.566 -7.988 1.00 57.28 97 SER A O 1
ATOM 808 N N . ASP A 1 98 ? 5.327 9.436 -8.683 1.00 70.00 98 ASP A N 1
ATOM 809 C CA . ASP A 1 98 ? 4.004 9.402 -9.275 1.00 70.00 98 ASP A CA 1
ATOM 810 C C . ASP A 1 98 ? 2.919 9.699 -8.236 1.00 70.00 98 ASP A C 1
ATOM 812 O O . ASP A 1 98 ? 2.946 9.256 -7.076 1.00 70.00 98 ASP A O 1
ATOM 816 N N . LEU A 1 99 ? 1.936 10.487 -8.675 1.00 77.44 99 LEU A N 1
ATOM 817 C CA . LEU A 1 99 ? 0.829 10.965 -7.849 1.00 77.44 99 LEU A CA 1
ATOM 818 C C . LEU A 1 99 ? 0.121 9.804 -7.143 1.00 77.44 99 LEU A C 1
ATOM 820 O O . LEU A 1 99 ? -0.229 9.906 -5.969 1.00 77.44 99 LEU A O 1
ATOM 824 N N . ARG A 1 100 ? -0.057 8.685 -7.848 1.00 79.50 100 ARG A N 1
ATOM 825 C CA . ARG A 1 100 ? -0.717 7.485 -7.335 1.00 79.50 100 ARG A CA 1
ATOM 826 C C . ARG A 1 100 ? 0.107 6.757 -6.280 1.00 79.50 100 ARG A C 1
ATOM 828 O O . ARG A 1 100 ? -0.456 6.359 -5.263 1.00 79.50 100 ARG A O 1
ATOM 835 N N . TRP A 1 101 ? 1.422 6.645 -6.459 1.00 82.69 101 TRP A N 1
ATOM 836 C CA . TRP A 1 101 ? 2.308 6.045 -5.458 1.00 82.69 101 TRP A CA 1
ATOM 837 C C . TRP A 1 101 ? 2.369 6.894 -4.181 1.00 82.69 101 TRP A C 1
ATOM 839 O O . TRP A 1 101 ? 2.299 6.389 -3.057 1.00 82.69 101 TRP A O 1
ATOM 849 N N . THR A 1 102 ? 2.402 8.218 -4.343 1.00 84.31 102 THR A N 1
ATOM 850 C CA . THR A 1 102 ? 2.312 9.171 -3.228 1.00 84.31 102 THR A CA 1
ATOM 851 C C . THR A 1 102 ? 0.960 9.069 -2.518 1.00 84.31 102 THR A C 1
ATOM 853 O O . THR A 1 102 ? 0.902 9.022 -1.287 1.00 84.31 102 THR A O 1
ATOM 856 N N . LEU A 1 103 ? -0.133 8.954 -3.274 1.00 87.00 103 LEU A N 1
ATOM 857 C CA . LEU A 1 103 ? -1.473 8.770 -2.726 1.00 87.00 103 LEU A CA 1
ATOM 858 C C . LEU A 1 103 ? -1.598 7.441 -1.968 1.00 87.00 103 LEU A C 1
ATOM 860 O O . LEU A 1 103 ? -2.168 7.419 -0.879 1.00 87.00 103 LEU A O 1
ATOM 864 N N . ALA A 1 104 ? -1.005 6.361 -2.481 1.00 88.94 104 ALA A N 1
ATOM 865 C CA . ALA A 1 104 ? -0.958 5.061 -1.818 1.00 88.94 104 ALA A CA 1
ATOM 866 C C . ALA A 1 104 ? -0.286 5.140 -0.436 1.00 88.94 104 ALA A C 1
ATOM 868 O O . ALA A 1 104 ? -0.808 4.601 0.547 1.00 88.94 104 ALA A O 1
ATOM 869 N N . ARG A 1 105 ? 0.832 5.875 -0.330 1.00 89.50 105 ARG A N 1
ATOM 870 C CA . ARG A 1 105 ? 1.519 6.143 0.947 1.00 89.50 105 ARG A CA 1
ATOM 871 C C . ARG A 1 105 ? 0.631 6.915 1.915 1.00 89.50 105 ARG A C 1
ATOM 873 O O . ARG A 1 105 ? 0.482 6.504 3.064 1.00 89.50 105 ARG A O 1
ATOM 880 N N . ILE A 1 106 ? 0.028 8.011 1.452 1.00 91.00 106 ILE A N 1
ATOM 881 C CA . ILE A 1 106 ? -0.829 8.868 2.281 1.00 91.00 106 ILE A CA 1
ATOM 882 C C . ILE A 1 106 ? -2.039 8.080 2.795 1.00 91.00 106 ILE A C 1
ATOM 884 O O . ILE A 1 106 ? -2.306 8.092 3.995 1.00 91.00 106 ILE A O 1
ATOM 888 N N . MET A 1 107 ? -2.731 7.344 1.922 1.00 93.00 107 MET A N 1
ATOM 889 C CA . MET A 1 107 ? -3.901 6.543 2.297 1.00 93.00 107 MET A CA 1
ATOM 890 C C . MET A 1 107 ? -3.547 5.449 3.302 1.00 93.00 107 MET A C 1
ATOM 892 O O . MET A 1 107 ? -4.262 5.258 4.286 1.00 93.00 107 MET A O 1
ATOM 896 N N . SER A 1 108 ? -2.399 4.798 3.125 1.00 92.00 108 SER A N 1
ATOM 897 C CA . SER A 1 108 ? -1.918 3.788 4.068 1.00 92.00 108 SER A CA 1
ATOM 898 C C . SER A 1 108 ? -1.569 4.374 5.444 1.00 92.00 108 SER A C 1
ATOM 900 O O . SER A 1 108 ? -1.874 3.761 6.467 1.00 92.00 108 SER A O 1
ATOM 902 N N . LEU A 1 109 ? -0.984 5.579 5.495 1.00 93.25 109 LEU A N 1
ATOM 903 C CA . LEU A 1 109 ? -0.701 6.285 6.753 1.00 93.25 109 LEU A CA 1
ATOM 904 C C . LEU A 1 109 ? -1.980 6.747 7.458 1.00 93.25 109 LEU A C 1
ATOM 906 O O . LEU A 1 109 ? -2.097 6.582 8.671 1.00 93.25 109 LEU A O 1
ATOM 910 N N . ILE A 1 110 ? -2.951 7.282 6.710 1.00 94.75 110 ILE A N 1
ATOM 911 C CA . ILE A 1 110 ? -4.267 7.662 7.247 1.00 94.75 110 ILE A CA 1
ATOM 912 C C . ILE A 1 110 ? -4.976 6.427 7.813 1.00 94.75 110 ILE A C 1
ATOM 914 O O . ILE A 1 110 ? -5.505 6.472 8.925 1.00 94.75 110 ILE A O 1
ATOM 918 N N . GLY A 1 111 ? -4.943 5.306 7.089 1.00 94.19 111 GLY A N 1
ATOM 919 C CA . GLY A 1 111 ? -5.504 4.034 7.539 1.00 94.19 111 GLY A CA 1
ATOM 920 C C . GLY A 1 111 ? -4.859 3.520 8.830 1.00 94.19 111 GLY A C 1
ATOM 921 O O . GLY A 1 111 ? -5.558 3.145 9.769 1.00 94.19 111 GLY A O 1
ATOM 922 N N . LEU A 1 112 ? -3.528 3.582 8.936 1.00 94.94 112 LEU A N 1
ATOM 923 C CA . LEU A 1 112 ? -2.822 3.196 10.160 1.00 94.94 112 LEU A CA 1
ATOM 924 C C . LEU A 1 112 ? -3.163 4.119 11.339 1.00 94.94 112 LEU A C 1
ATOM 926 O O . LEU A 1 112 ? -3.436 3.640 12.440 1.00 94.94 112 LEU A O 1
ATOM 930 N N . LEU A 1 113 ? -3.172 5.437 11.122 1.00 95.38 113 LEU A N 1
ATOM 931 C CA . LEU A 1 113 ? -3.470 6.406 12.175 1.00 95.38 113 LEU A CA 1
ATOM 932 C C . LEU A 1 113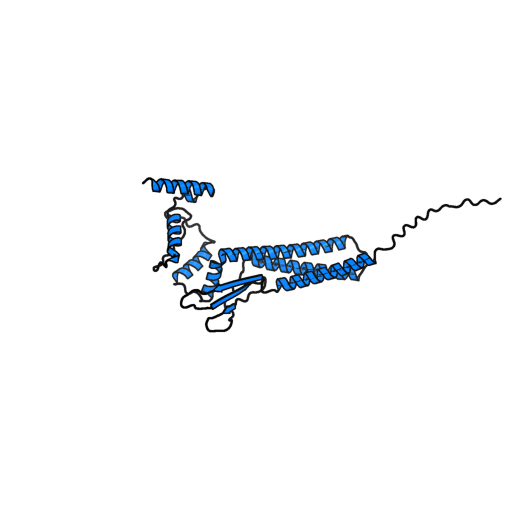 ? -4.903 6.236 12.694 1.00 95.38 113 LEU A C 1
ATOM 934 O O . LEU A 1 113 ? -5.115 6.186 13.904 1.00 95.38 113 LEU A O 1
ATOM 938 N N . THR A 1 114 ? -5.871 6.070 11.790 1.00 94.69 114 THR A N 1
ATOM 939 C CA . THR A 1 114 ? -7.276 5.820 12.147 1.00 94.69 114 THR A CA 1
ATOM 940 C C . THR A 1 114 ? -7.458 4.492 12.887 1.00 94.69 114 THR A C 1
ATOM 942 O O . THR A 1 114 ? -8.200 4.454 13.872 1.00 94.69 114 THR A O 1
ATOM 945 N N . ALA A 1 115 ? -6.731 3.431 12.514 1.00 93.50 115 ALA A N 1
ATOM 946 C CA . ALA A 1 115 ? -6.723 2.165 13.252 1.00 93.50 115 ALA A CA 1
ATOM 947 C C . ALA A 1 115 ? -6.183 2.327 14.685 1.00 93.50 115 ALA A C 1
ATOM 949 O O . ALA A 1 115 ? -6.793 1.831 15.634 1.00 93.50 115 ALA A O 1
ATOM 950 N N . ILE A 1 116 ? -5.079 3.064 14.863 1.00 93.94 116 ILE A N 1
ATOM 951 C CA . ILE A 1 116 ? -4.499 3.352 16.185 1.00 93.94 116 ILE A CA 1
ATOM 952 C C . ILE A 1 116 ? -5.475 4.172 17.034 1.00 93.94 116 ILE A C 1
ATOM 954 O O . ILE A 1 116 ? -5.714 3.832 18.193 1.00 93.94 116 ILE A O 1
ATOM 958 N N . THR A 1 117 ? -6.087 5.218 16.470 1.00 91.88 117 THR A N 1
ATOM 959 C CA . THR A 1 117 ? -7.104 6.013 17.171 1.00 91.88 117 THR A CA 1
ATOM 960 C C . THR A 1 117 ? -8.284 5.143 17.601 1.00 91.88 117 THR A C 1
ATOM 962 O O . THR A 1 117 ? -8.699 5.209 18.759 1.00 91.88 117 THR A O 1
ATOM 965 N N . SER A 1 118 ? -8.779 4.272 16.716 1.00 91.19 118 SER A N 1
ATOM 966 C CA . SER A 1 118 ? -9.853 3.332 17.047 1.00 91.19 118 SER A CA 1
ATOM 967 C C . SER A 1 118 ? -9.457 2.371 18.171 1.00 91.19 118 SER A C 1
ATOM 969 O O . SER A 1 118 ? -10.271 2.083 19.045 1.00 91.19 118 SER A O 1
ATOM 971 N N . PHE A 1 119 ? -8.214 1.890 18.183 1.00 92.50 119 PHE A N 1
ATOM 972 C CA . PHE A 1 119 ? -7.702 0.999 19.223 1.00 92.50 119 PHE A CA 1
ATOM 973 C C . PHE A 1 119 ? -7.595 1.691 20.588 1.00 92.50 119 PHE A C 1
ATOM 975 O O . PHE A 1 119 ? -7.999 1.118 21.600 1.00 92.50 119 PHE A O 1
ATOM 982 N N . ILE A 1 120 ? -7.129 2.944 20.627 1.00 90.88 120 ILE A N 1
ATOM 983 C CA . ILE A 1 120 ? -7.078 3.744 21.861 1.00 90.88 120 ILE A CA 1
ATOM 984 C C . ILE A 1 120 ? -8.491 3.966 22.412 1.00 90.88 120 ILE A C 1
ATOM 986 O O . ILE A 1 120 ? -8.727 3.749 23.602 1.00 90.88 120 ILE A O 1
ATOM 990 N N . ILE A 1 121 ? -9.445 4.342 21.552 1.00 87.31 121 ILE A N 1
ATOM 991 C CA . ILE A 1 121 ? -10.856 4.511 21.932 1.00 87.31 121 ILE A CA 1
ATOM 992 C C . ILE A 1 121 ? -11.416 3.203 22.512 1.00 87.31 121 ILE A C 1
ATOM 994 O O . ILE A 1 121 ? -12.043 3.226 23.574 1.00 87.31 121 ILE A O 1
ATOM 998 N N . HIS A 1 122 ? -11.119 2.066 21.876 1.00 87.69 122 HIS A N 1
ATOM 999 C CA . HIS A 1 122 ? -11.538 0.740 22.332 1.00 87.69 122 HIS A CA 1
ATOM 1000 C C . HIS A 1 122 ? -10.940 0.386 23.710 1.00 87.69 122 HIS A C 1
ATOM 1002 O O . HIS A 1 122 ? -11.646 -0.088 24.597 1.00 87.69 122 HIS A O 1
ATOM 1008 N N . ILE A 1 123 ? -9.662 0.688 23.970 1.00 87.75 123 ILE A N 1
ATOM 1009 C CA . ILE A 1 123 ? -9.046 0.484 25.298 1.00 87.75 123 ILE A CA 1
ATOM 1010 C C . ILE A 1 123 ? -9.732 1.337 26.369 1.00 87.75 123 ILE A C 1
ATOM 1012 O O . ILE A 1 123 ? -10.079 0.829 27.439 1.00 87.75 123 ILE A O 1
ATOM 1016 N N . ILE A 1 124 ? -9.953 2.623 26.085 1.00 85.81 124 ILE A N 1
ATOM 1017 C CA . ILE A 1 124 ? -10.608 3.557 27.011 1.00 85.81 124 ILE A CA 1
ATOM 1018 C C . ILE A 1 124 ? -12.017 3.042 27.353 1.00 85.81 124 ILE A C 1
ATOM 1020 O O . ILE A 1 124 ? -12.391 2.965 28.525 1.00 85.81 124 ILE A O 1
ATOM 1024 N N . LEU A 1 125 ? -12.786 2.605 26.353 1.00 80.88 125 LEU A N 1
ATOM 1025 C CA . LEU A 1 125 ? -14.140 2.078 26.548 1.00 80.88 125 LEU A CA 1
ATOM 1026 C C . LEU A 1 125 ? -14.177 0.703 27.237 1.00 80.88 125 LEU A C 1
ATOM 1028 O O . LEU A 1 125 ? -15.150 0.402 27.942 1.00 80.88 125 LEU A O 1
ATOM 1032 N N . ALA A 1 126 ? -13.140 -0.125 27.086 1.00 79.50 126 ALA A N 1
ATOM 1033 C CA . ALA A 1 126 ? -12.946 -1.326 27.902 1.00 79.50 126 ALA A CA 1
ATOM 1034 C C . ALA A 1 126 ? -12.719 -0.980 29.376 1.00 79.50 126 ALA A C 1
ATOM 1036 O O . ALA A 1 126 ? -13.319 -1.609 30.249 1.00 79.50 126 ALA A O 1
ATOM 1037 N N . HIS A 1 127 ? -11.852 -0.000 29.642 1.00 80.75 127 HIS A N 1
ATOM 1038 C CA . HIS A 1 127 ? -11.379 0.318 30.984 1.00 80.75 127 HIS A CA 1
ATOM 1039 C C . HIS A 1 127 ? -12.456 0.990 31.837 1.00 80.75 127 HIS A C 1
ATOM 1041 O O . HIS A 1 127 ? -12.697 0.578 32.969 1.00 80.75 127 HIS A O 1
ATOM 1047 N N . PHE A 1 128 ? -13.149 1.993 31.291 1.00 76.38 128 PHE A N 1
ATOM 1048 C CA . PHE A 1 128 ? -14.065 2.796 32.098 1.00 76.38 128 PHE A CA 1
ATOM 1049 C C . PHE A 1 128 ? -15.403 2.112 32.397 1.00 76.38 128 PHE A C 1
ATOM 1051 O O . PHE A 1 128 ? -16.076 2.565 33.313 1.00 76.38 128 PHE A O 1
ATOM 1058 N N . GLN A 1 129 ? -15.814 1.060 31.668 1.00 67.81 129 GLN A N 1
ATOM 1059 C CA . GLN A 1 129 ? -17.074 0.286 31.828 1.00 67.81 129 GLN A CA 1
ATOM 1060 C C . GLN A 1 129 ? -18.381 1.095 32.054 1.00 67.81 129 GLN A C 1
ATOM 1062 O O . GLN A 1 129 ? -19.445 0.520 32.290 1.00 67.81 129 GLN A O 1
ATOM 1067 N N . THR A 1 130 ? -18.343 2.422 31.940 1.00 54.75 130 THR A N 1
ATOM 1068 C CA . THR A 1 130 ? -19.358 3.334 32.466 1.00 54.75 130 THR A CA 1
ATOM 1069 C C . THR A 1 130 ? -20.247 3.794 31.319 1.00 54.75 130 THR A C 1
ATOM 1071 O O . THR A 1 130 ? -19.793 4.459 30.396 1.00 54.75 130 THR A O 1
ATOM 1074 N N . ASN A 1 131 ? -21.522 3.395 31.361 1.00 58.81 131 ASN A N 1
ATOM 1075 C CA . ASN A 1 131 ? -22.582 3.772 30.418 1.00 58.81 131 ASN A CA 1
ATOM 1076 C C . ASN A 1 131 ? -22.230 3.622 28.929 1.00 58.81 131 ASN A C 1
ATOM 1078 O O . ASN A 1 131 ? -22.105 4.589 28.174 1.00 58.81 131 ASN A O 1
ATOM 1082 N N . ARG A 1 132 ? -22.165 2.363 28.483 1.00 64.19 132 ARG A N 1
ATOM 1083 C CA . ARG A 1 132 ? -22.053 2.017 27.062 1.00 64.19 132 ARG A CA 1
ATOM 1084 C C . ARG A 1 132 ? -23.306 2.439 26.297 1.00 64.19 132 ARG A C 1
ATOM 1086 O O . ARG A 1 132 ? -24.350 1.796 26.384 1.00 64.19 132 ARG A O 1
ATOM 1093 N N . LYS A 1 133 ? -23.175 3.498 25.502 1.00 79.56 133 LYS A N 1
ATOM 1094 C CA . LYS A 1 133 ? -24.143 3.856 24.465 1.00 79.56 133 LYS A CA 1
ATOM 1095 C C . LYS A 1 133 ? -23.796 3.102 23.183 1.00 79.56 133 LYS A C 1
ATOM 1097 O O . LYS A 1 133 ? -22.631 3.052 22.797 1.00 79.56 133 LYS A O 1
ATOM 1102 N N . TRP A 1 134 ? -24.808 2.585 22.488 1.00 77.62 134 TRP A N 1
ATOM 1103 C CA . TRP A 1 134 ? -24.651 1.968 21.162 1.00 77.62 134 TRP A CA 1
ATOM 1104 C C . TRP A 1 134 ? -23.961 2.893 20.150 1.00 77.62 134 TRP A C 1
ATOM 1106 O O . TRP A 1 134 ? -23.248 2.414 19.277 1.00 77.62 134 TRP A O 1
ATOM 1116 N N . SER A 1 135 ? -24.085 4.213 20.329 1.00 79.25 135 SER A N 1
ATOM 1117 C CA . SER A 1 135 ? -23.371 5.218 19.535 1.00 79.25 135 SER A CA 1
ATOM 1118 C C . SER A 1 135 ? -21.847 5.066 19.578 1.00 79.25 135 SER A C 1
ATOM 1120 O O . SER A 1 135 ? -21.198 5.309 18.568 1.00 79.25 135 SER A O 1
ATOM 1122 N N . ASN A 1 136 ? -21.268 4.664 20.714 1.00 81.75 136 ASN A N 1
ATOM 1123 C CA . ASN A 1 136 ? -19.814 4.526 20.841 1.00 81.75 136 ASN A CA 1
ATOM 1124 C C . ASN A 1 136 ? -19.321 3.289 20.085 1.00 81.75 136 ASN A C 1
ATOM 1126 O O . ASN A 1 136 ? -18.311 3.348 19.398 1.00 81.75 136 ASN A O 1
ATOM 1130 N N . VAL A 1 137 ? -20.077 2.189 20.167 1.00 82.25 137 VAL A N 1
ATOM 1131 C CA . VAL A 1 137 ? -19.785 0.957 19.420 1.00 82.25 137 VAL A CA 1
ATOM 1132 C C . VAL A 1 137 ? -19.929 1.199 17.918 1.00 82.25 137 VAL A C 1
ATOM 1134 O O . VAL A 1 137 ? -19.079 0.775 17.144 1.00 82.25 137 VAL A O 1
ATOM 1137 N N . LEU A 1 138 ? -20.973 1.924 17.501 1.00 86.69 138 LEU A N 1
ATOM 1138 C CA . LEU A 1 138 ? -21.152 2.310 16.103 1.00 86.69 138 LEU A CA 1
ATOM 1139 C C . LEU A 1 138 ? -19.979 3.167 15.608 1.00 86.69 138 LEU A C 1
ATOM 1141 O O . LEU A 1 138 ? -19.466 2.913 14.524 1.00 86.69 138 LEU A O 1
ATOM 1145 N N . ALA A 1 139 ? -19.525 4.135 16.410 1.00 86.31 139 ALA A N 1
ATOM 1146 C CA . ALA A 1 139 ? -18.369 4.959 16.071 1.00 86.31 139 ALA A CA 1
ATOM 1147 C C . ALA A 1 139 ? -17.087 4.123 15.917 1.00 86.31 139 ALA A C 1
ATOM 1149 O O . ALA A 1 139 ? -16.393 4.286 14.919 1.00 86.31 139 ALA A O 1
ATOM 1150 N N . GLU A 1 140 ? -16.799 3.193 16.839 1.00 87.25 140 GLU A N 1
ATOM 1151 C CA . GLU A 1 140 ? -15.655 2.269 16.720 1.00 87.25 140 GLU A CA 1
ATOM 1152 C C . GLU A 1 140 ? -15.702 1.474 15.407 1.00 87.25 140 GLU A C 1
ATOM 1154 O O . GLU A 1 140 ? -14.719 1.435 14.672 1.00 87.25 140 GLU A O 1
ATOM 1159 N N . VAL A 1 141 ? -16.853 0.880 15.074 1.00 89.06 141 VAL A N 1
ATOM 1160 C CA . VAL A 1 141 ? -17.012 0.109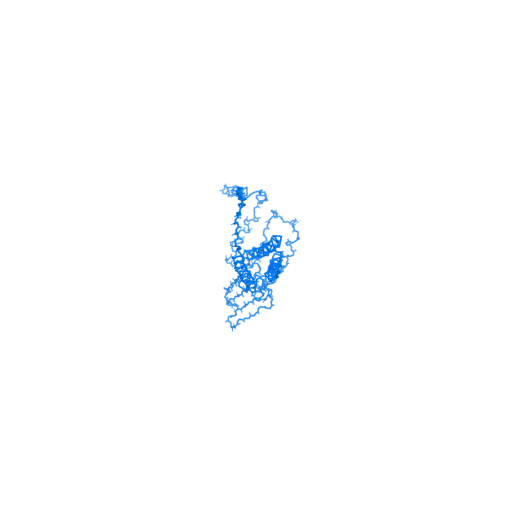 13.830 1.00 89.06 141 VAL A CA 1
ATOM 1161 C C . VAL A 1 141 ? -16.783 0.990 12.603 1.00 89.06 141 VAL A C 1
ATOM 1163 O O . VAL A 1 141 ? -16.102 0.569 11.672 1.00 89.06 141 VAL A O 1
ATOM 1166 N N . VAL A 1 142 ? -17.300 2.220 12.601 1.00 92.94 142 VAL A N 1
ATOM 1167 C CA . VAL A 1 142 ? -17.093 3.167 11.498 1.00 92.94 142 VAL A CA 1
ATOM 1168 C C . VAL A 1 142 ? -15.617 3.542 11.355 1.00 92.94 142 VAL A C 1
ATOM 1170 O O . VAL A 1 142 ? -15.101 3.507 10.241 1.00 92.94 142 VAL A O 1
ATOM 1173 N N . PHE A 1 143 ? -14.908 3.836 12.450 1.00 92.75 143 PHE A N 1
ATOM 1174 C CA . PHE A 1 143 ? -13.471 4.132 12.395 1.00 92.75 143 PHE A CA 1
ATOM 1175 C C . PHE A 1 143 ? -12.656 2.952 11.864 1.00 92.75 143 PHE A C 1
ATOM 1177 O O . PHE A 1 143 ? -11.757 3.154 11.049 1.00 92.75 143 PHE A O 1
ATOM 1184 N N . LEU A 1 144 ? -12.993 1.724 12.263 1.00 91.25 144 LEU A N 1
ATOM 1185 C CA . LEU A 1 144 ? -12.349 0.519 11.741 1.00 91.25 144 LEU A CA 1
ATOM 1186 C C . LEU A 1 144 ? -12.635 0.306 10.254 1.00 91.25 144 LEU A C 1
ATOM 1188 O O . LEU A 1 144 ? -11.720 -0.021 9.503 1.00 91.25 144 LEU A O 1
ATOM 1192 N N . LEU A 1 145 ? -13.875 0.522 9.810 1.00 93.50 145 LEU A N 1
ATOM 1193 C CA . LEU A 1 145 ? -14.230 0.425 8.394 1.00 93.50 145 LEU A CA 1
ATOM 1194 C C . LEU A 1 145 ? -13.486 1.465 7.554 1.00 93.50 145 LEU A C 1
ATOM 1196 O O . LEU A 1 145 ? -12.989 1.126 6.481 1.00 93.50 145 LEU A O 1
ATOM 1200 N N . ILE A 1 146 ? -13.365 2.700 8.047 1.00 94.50 146 ILE A N 1
ATOM 1201 C CA . ILE A 1 146 ? -12.572 3.751 7.397 1.00 94.50 146 ILE A CA 1
ATOM 1202 C C . ILE A 1 146 ? -11.103 3.326 7.324 1.00 94.50 146 ILE A C 1
ATOM 1204 O O . ILE A 1 146 ? -10.518 3.377 6.245 1.00 94.50 146 ILE A O 1
ATOM 1208 N N . ALA A 1 147 ? -10.530 2.840 8.428 1.00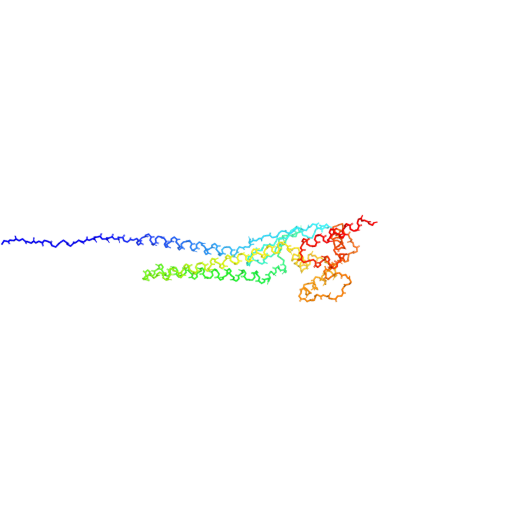 94.50 147 ALA A N 1
ATOM 1209 C CA . ALA A 1 147 ? -9.140 2.398 8.474 1.00 94.50 147 ALA A CA 1
ATOM 1210 C C . ALA A 1 147 ? -8.849 1.290 7.450 1.00 94.50 147 ALA A C 1
ATOM 1212 O O . ALA A 1 147 ? -7.916 1.405 6.654 1.00 94.50 147 ALA A O 1
ATOM 1213 N N . VAL A 1 148 ? -9.688 0.249 7.423 1.00 94.31 148 VAL A N 1
ATOM 1214 C CA . VAL A 1 148 ? -9.569 -0.863 6.470 1.00 94.31 148 VAL A CA 1
ATOM 1215 C C . VAL A 1 148 ? -9.737 -0.371 5.035 1.00 94.31 148 VAL A C 1
ATOM 1217 O O . VAL A 1 148 ? -8.936 -0.728 4.176 1.00 94.31 148 VAL A O 1
ATOM 1220 N N . SER A 1 149 ? -10.723 0.488 4.772 1.00 94.25 149 SER A N 1
ATOM 1221 C CA . SER A 1 149 ? -10.957 1.036 3.431 1.00 94.25 149 SER A CA 1
ATOM 1222 C C . SER A 1 149 ? -9.757 1.846 2.937 1.00 94.25 149 SER A C 1
ATOM 1224 O O . SER A 1 149 ? -9.315 1.651 1.810 1.00 94.25 149 SER A O 1
ATOM 1226 N N . CYS A 1 150 ? -9.175 2.702 3.783 1.00 94.81 150 CYS A N 1
ATOM 1227 C CA . CYS A 1 150 ? -7.981 3.477 3.444 1.00 94.81 150 CYS A CA 1
ATOM 1228 C C . CYS A 1 150 ? -6.771 2.582 3.140 1.00 94.81 150 CYS A C 1
ATOM 1230 O O . CYS A 1 150 ? -6.060 2.838 2.169 1.00 94.81 150 CYS A O 1
ATOM 1232 N N . ILE A 1 151 ? -6.553 1.519 3.923 1.00 92.38 151 ILE A N 1
ATOM 1233 C CA . ILE A 1 151 ? -5.465 0.560 3.675 1.00 92.38 151 ILE A CA 1
ATOM 1234 C C . ILE A 1 151 ? -5.687 -0.175 2.349 1.00 92.38 151 ILE A C 1
ATOM 1236 O O . ILE A 1 151 ? -4.765 -0.259 1.543 1.00 92.38 151 ILE A O 1
ATOM 1240 N N . LEU A 1 152 ? -6.901 -0.669 2.088 1.00 92.12 152 LEU A N 1
ATOM 1241 C CA . LEU A 1 152 ? -7.220 -1.386 0.849 1.00 92.12 152 LEU A CA 1
ATOM 1242 C C . LEU A 1 152 ? -7.095 -0.492 -0.387 1.00 92.12 152 LEU A C 1
ATOM 1244 O O . LEU A 1 152 ? -6.527 -0.917 -1.388 1.00 92.12 152 LEU A O 1
ATOM 1248 N N . VAL A 1 153 ? -7.566 0.755 -0.312 1.00 93.50 153 VAL A N 1
ATOM 1249 C CA . VAL A 1 153 ? -7.390 1.738 -1.391 1.00 93.50 153 VAL A CA 1
ATOM 1250 C C . VAL A 1 153 ? -5.909 2.045 -1.601 1.00 93.50 153 VAL A C 1
ATOM 1252 O O . VAL A 1 153 ? -5.454 2.081 -2.740 1.00 93.50 153 VAL A O 1
ATOM 1255 N N . GLY A 1 154 ? -5.138 2.221 -0.523 1.00 89.75 154 GLY A N 1
ATOM 1256 C CA . GLY A 1 154 ? -3.694 2.435 -0.610 1.00 89.75 154 GLY A CA 1
ATOM 1257 C C . GLY A 1 154 ? -2.968 1.272 -1.290 1.00 89.75 154 GLY A C 1
ATOM 1258 O O . GLY A 1 154 ? -2.153 1.497 -2.180 1.00 89.75 154 GLY A O 1
ATOM 1259 N N . LEU A 1 155 ? -3.308 0.033 -0.926 1.00 88.56 155 LEU A N 1
ATOM 1260 C CA . LEU A 1 155 ? -2.752 -1.172 -1.542 1.00 88.56 155 LEU A CA 1
ATOM 1261 C C . LEU A 1 155 ? -3.165 -1.320 -3.009 1.00 88.56 155 LEU A C 1
ATOM 1263 O O . LEU A 1 155 ? -2.311 -1.604 -3.838 1.00 88.56 155 LEU A O 1
ATOM 1267 N N . SER A 1 156 ? -4.433 -1.070 -3.339 1.00 89.75 156 SER A N 1
ATOM 1268 C CA . SER A 1 156 ? -4.927 -1.136 -4.718 1.00 89.75 156 SER A CA 1
ATOM 1269 C C . SER A 1 156 ? -4.245 -0.101 -5.615 1.00 89.75 156 SER A C 1
ATOM 1271 O O . SER A 1 156 ? -3.829 -0.426 -6.722 1.00 89.75 156 SER A O 1
ATOM 1273 N N . LEU A 1 157 ? -4.052 1.129 -5.128 1.00 88.50 157 LEU A N 1
ATOM 1274 C CA . LEU A 1 157 ? -3.301 2.149 -5.861 1.00 88.50 157 LEU A CA 1
ATOM 1275 C C . LEU A 1 157 ? -1.844 1.731 -6.073 1.00 88.50 157 LEU A C 1
ATOM 1277 O O . LEU A 1 157 ? -1.326 1.886 -7.177 1.00 88.50 157 LEU A O 1
ATOM 1281 N N . ALA A 1 158 ? -1.199 1.173 -5.044 1.00 84.44 158 ALA A N 1
ATOM 1282 C CA . ALA A 1 158 ? 0.154 0.649 -5.178 1.00 84.44 158 ALA A CA 1
ATOM 1283 C C . ALA A 1 158 ? 0.214 -0.471 -6.228 1.00 84.44 158 ALA A C 1
ATOM 1285 O O . ALA A 1 158 ? 1.078 -0.426 -7.091 1.00 84.44 158 ALA A O 1
ATOM 1286 N N . GLU A 1 159 ? -0.721 -1.421 -6.213 1.00 84.00 159 GLU A N 1
ATOM 1287 C CA . GLU A 1 159 ? -0.802 -2.508 -7.196 1.00 84.00 159 GLU A CA 1
ATOM 1288 C C . GLU A 1 159 ? -0.955 -1.986 -8.630 1.00 84.00 159 GLU A C 1
ATOM 1290 O O . GLU A 1 159 ? -0.197 -2.394 -9.504 1.00 84.00 159 GLU A O 1
ATOM 1295 N N . THR A 1 160 ? -1.846 -1.018 -8.865 1.00 82.31 160 THR A N 1
ATOM 1296 C CA . THR A 1 160 ? -2.024 -0.445 -10.212 1.00 82.31 160 THR A CA 1
ATOM 1297 C C . THR A 1 160 ? -0.773 0.255 -10.740 1.00 82.31 160 THR A C 1
ATOM 1299 O O . THR A 1 160 ? -0.516 0.239 -11.940 1.00 82.31 160 THR A O 1
ATOM 1302 N N . GLU A 1 161 ? 0.024 0.864 -9.860 1.00 79.25 161 GLU A N 1
ATOM 1303 C CA . GLU A 1 161 ? 1.300 1.467 -10.255 1.00 79.25 161 GLU A CA 1
ATOM 1304 C C . GLU A 1 161 ? 2.368 0.413 -10.525 1.00 79.25 161 GLU A C 1
ATOM 1306 O O . GLU A 1 161 ? 3.197 0.586 -11.412 1.00 79.25 161 GLU A O 1
ATOM 1311 N N . ILE A 1 162 ? 2.335 -0.704 -9.801 1.00 76.25 162 ILE A N 1
ATOM 1312 C CA . ILE A 1 162 ? 3.223 -1.840 -10.059 1.00 76.25 162 ILE A CA 1
ATOM 1313 C C . ILE A 1 162 ? 2.920 -2.446 -11.419 1.00 76.25 162 ILE A C 1
ATOM 1315 O O . ILE A 1 162 ? 3.849 -2.718 -12.169 1.00 76.25 162 ILE A O 1
ATOM 1319 N N . GLU A 1 163 ? 1.643 -2.624 -11.747 1.00 77.44 163 GLU A N 1
ATOM 1320 C CA . GLU A 1 163 ? 1.199 -3.097 -13.058 1.00 77.44 163 GLU A CA 1
ATOM 1321 C C . GLU A 1 163 ? 1.611 -2.117 -14.166 1.00 77.44 163 GLU A C 1
ATOM 1323 O O . GLU A 1 163 ? 2.179 -2.519 -15.177 1.00 77.44 163 GLU A O 1
ATOM 1328 N N . TYR A 1 164 ? 1.463 -0.809 -13.936 1.00 74.06 164 TYR A N 1
ATOM 1329 C CA . TYR A 1 164 ? 1.931 0.202 -14.882 1.00 74.06 164 TYR A CA 1
ATOM 1330 C C . TYR A 1 164 ? 3.450 0.147 -15.105 1.00 74.06 164 TYR A C 1
ATOM 1332 O O . TYR A 1 164 ? 3.908 0.184 -16.248 1.00 74.06 164 TYR A O 1
ATOM 1340 N N . ILE A 1 165 ? 4.235 0.029 -14.027 1.00 71.00 165 ILE A N 1
ATOM 1341 C CA . ILE A 1 165 ? 5.693 -0.143 -14.090 1.00 71.00 165 ILE A CA 1
ATOM 1342 C C . ILE A 1 165 ? 6.054 -1.494 -14.701 1.00 71.00 165 ILE A C 1
ATOM 1344 O O . ILE A 1 165 ? 7.102 -1.604 -15.313 1.00 71.00 165 ILE A O 1
ATOM 1348 N N . HIS A 1 166 ? 5.240 -2.529 -14.559 1.00 69.12 166 HIS A N 1
ATOM 1349 C CA . HIS A 1 166 ? 5.484 -3.800 -15.223 1.00 69.12 166 HIS A CA 1
ATOM 1350 C C . HIS A 1 166 ? 5.321 -3.653 -16.743 1.00 69.12 166 HIS A C 1
ATOM 1352 O O . HIS A 1 166 ? 6.202 -4.059 -17.498 1.00 69.12 166 HIS A O 1
ATOM 1358 N N . ASP A 1 167 ? 4.258 -2.984 -17.186 1.00 70.62 167 ASP A N 1
ATOM 1359 C CA . ASP A 1 167 ? 3.930 -2.846 -18.607 1.00 70.62 167 ASP A CA 1
ATOM 1360 C C . ASP A 1 167 ? 4.775 -1.781 -19.328 1.00 70.62 167 ASP A C 1
ATOM 1362 O O . ASP A 1 167 ? 5.048 -1.900 -20.521 1.00 70.62 167 ASP A O 1
ATOM 1366 N N . HIS A 1 168 ? 5.231 -0.750 -18.608 1.00 65.56 168 HIS A N 1
ATOM 1367 C CA . HIS A 1 168 ? 6.067 0.344 -19.133 1.00 65.56 168 HIS A CA 1
ATOM 1368 C C . HIS A 1 168 ? 7.486 0.341 -18.539 1.00 65.56 168 HIS A C 1
ATOM 1370 O O . HIS A 1 168 ? 8.233 1.324 -18.650 1.00 65.56 168 HIS A O 1
ATOM 1376 N N . GLY A 1 169 ? 7.865 -0.764 -17.896 1.00 64.19 169 GLY A N 1
ATOM 1377 C CA . GLY A 1 169 ? 9.075 -0.887 -17.084 1.00 64.19 169 GLY A CA 1
ATOM 1378 C C . GLY A 1 169 ? 10.353 -0.662 -17.850 1.00 64.19 169 GLY A C 1
ATOM 1379 O O . GLY A 1 169 ? 11.270 -0.044 -17.317 1.00 64.19 169 GLY A O 1
ATOM 1380 N N . ASP A 1 170 ? 10.386 -1.059 -19.119 1.00 67.25 170 ASP A N 1
ATOM 1381 C CA . ASP A 1 170 ? 11.548 -0.888 -19.986 1.00 67.25 170 ASP A CA 1
ATOM 1382 C C . ASP A 1 170 ? 11.946 0.587 -20.126 1.00 67.25 170 ASP A C 1
ATOM 1384 O O . ASP A 1 170 ? 13.132 0.922 -20.094 1.00 67.25 170 ASP A O 1
ATOM 1388 N N . MET A 1 171 ? 10.971 1.498 -20.195 1.00 66.44 171 MET A N 1
ATOM 1389 C CA . MET A 1 171 ? 11.224 2.937 -20.288 1.00 66.44 171 MET A CA 1
ATOM 1390 C C . MET A 1 171 ? 11.746 3.499 -18.962 1.00 66.44 171 MET A C 1
ATOM 1392 O O . MET A 1 171 ? 12.741 4.225 -18.945 1.00 66.44 171 MET A O 1
ATOM 1396 N N . ILE A 1 172 ? 11.095 3.160 -17.847 1.00 65.00 172 ILE A N 1
ATOM 1397 C CA . ILE A 1 172 ? 11.469 3.622 -16.502 1.00 65.00 172 ILE A CA 1
ATOM 1398 C C . ILE A 1 172 ? 12.851 3.088 -16.110 1.00 65.00 172 ILE A C 1
ATOM 1400 O O . ILE A 1 172 ? 13.692 3.820 -15.586 1.00 65.00 172 ILE A O 1
ATOM 1404 N N . LEU A 1 173 ? 13.122 1.829 -16.430 1.00 67.88 173 LEU A N 1
ATOM 1405 C CA . LEU A 1 173 ? 14.415 1.206 -16.230 1.00 67.88 173 LEU A CA 1
ATOM 1406 C C . LEU A 1 173 ? 15.493 1.875 -17.081 1.00 67.88 173 LEU A C 1
ATOM 1408 O O . LEU A 1 173 ? 16.571 2.182 -16.575 1.00 67.88 173 LEU A O 1
ATOM 1412 N N . THR A 1 174 ? 15.197 2.163 -18.350 1.00 65.31 174 THR A N 1
ATOM 1413 C CA . THR A 1 174 ? 16.126 2.882 -19.229 1.00 65.31 174 THR A CA 1
ATOM 1414 C C . THR A 1 174 ? 16.486 4.251 -18.647 1.00 65.31 174 THR A C 1
ATOM 1416 O O . THR A 1 174 ? 17.667 4.591 -18.648 1.00 65.31 174 THR A O 1
ATOM 1419 N N . LYS A 1 175 ? 15.531 4.990 -18.049 1.00 67.31 175 LYS A N 1
ATOM 1420 C CA . LYS A 1 175 ? 15.820 6.242 -17.312 1.00 67.31 175 LYS A CA 1
ATOM 1421 C C . LYS A 1 175 ? 16.849 6.025 -16.215 1.00 67.31 175 LYS A C 1
ATOM 1423 O O . LYS A 1 175 ? 17.858 6.717 -16.176 1.00 67.31 175 LYS A O 1
ATOM 1428 N N . VAL A 1 176 ? 16.602 5.060 -15.331 1.00 67.00 176 VAL A N 1
ATOM 1429 C CA . VAL A 1 176 ? 17.474 4.797 -14.176 1.00 67.00 176 VAL A CA 1
ATOM 1430 C C . VAL A 1 176 ? 18.868 4.385 -14.626 1.00 67.00 176 VAL A C 1
ATOM 1432 O O . VAL A 1 176 ? 19.859 4.875 -14.088 1.00 67.00 176 VAL A O 1
ATOM 1435 N N . LEU A 1 177 ? 18.963 3.501 -15.616 1.00 68.12 177 LEU A N 1
ATOM 1436 C CA . LEU A 1 177 ? 20.253 3.019 -16.084 1.00 68.12 177 LEU A CA 1
ATOM 1437 C C . LEU A 1 177 ? 21.031 4.097 -16.861 1.00 68.12 177 LEU A C 1
ATOM 1439 O O . LEU A 1 177 ? 22.256 4.120 -16.777 1.00 68.12 177 LEU A O 1
ATOM 1443 N N . LEU A 1 178 ? 20.350 5.002 -17.573 1.00 69.00 178 LEU A N 1
ATOM 1444 C CA . LEU A 1 178 ? 20.958 6.187 -18.191 1.00 69.00 178 LEU A CA 1
ATOM 1445 C C . LEU A 1 178 ? 21.479 7.168 -17.139 1.00 69.00 178 LEU A C 1
ATOM 1447 O O . LEU A 1 178 ? 22.640 7.566 -17.197 1.00 69.00 178 LEU A O 1
ATOM 1451 N N . SER A 1 179 ? 20.644 7.519 -16.158 1.00 64.00 179 SER A N 1
ATOM 1452 C CA . SER A 1 179 ? 20.997 8.463 -15.091 1.00 64.00 179 SER A CA 1
ATOM 1453 C C . SER A 1 179 ? 22.187 7.987 -14.256 1.00 64.00 179 SER A C 1
ATOM 1455 O O . SER A 1 179 ? 22.997 8.795 -13.819 1.00 64.00 179 SER A O 1
ATOM 1457 N N . ASN A 1 180 ? 22.341 6.670 -14.091 1.00 64.06 180 ASN A N 1
ATOM 1458 C CA . ASN A 1 180 ? 23.476 6.071 -13.386 1.00 64.06 180 ASN A CA 1
ATOM 1459 C C . ASN A 1 180 ? 24.658 5.709 -14.309 1.00 64.06 180 ASN A C 1
ATOM 1461 O O . ASN A 1 180 ? 25.573 5.006 -13.885 1.00 64.06 180 ASN A O 1
ATOM 1465 N N . GLY A 1 181 ? 24.645 6.135 -15.579 1.00 64.88 181 GLY A N 1
ATOM 1466 C CA . GLY A 1 181 ? 25.739 5.902 -16.532 1.00 64.88 181 GLY A CA 1
ATOM 1467 C C . GLY A 1 181 ? 25.977 4.428 -16.893 1.00 64.88 181 GLY A C 1
ATOM 1468 O O . GLY A 1 181 ? 27.012 4.074 -17.458 1.00 64.88 18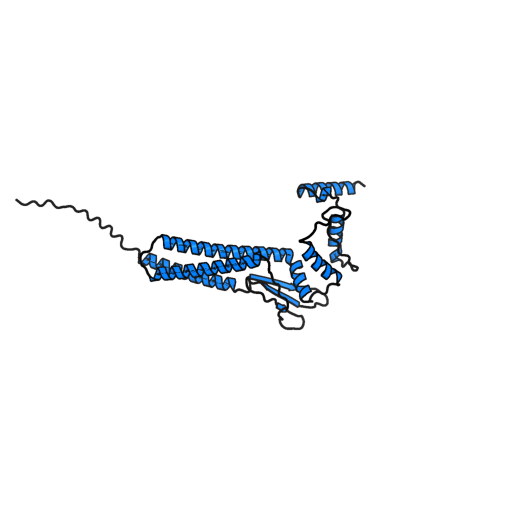1 GLY A O 1
ATOM 1469 N N . LEU A 1 182 ? 25.026 3.546 -16.576 1.00 62.94 182 LEU A N 1
ATOM 1470 C CA . LEU A 1 182 ? 25.103 2.107 -16.842 1.00 62.94 182 LEU A CA 1
ATOM 1471 C C . LEU A 1 182 ? 24.807 1.790 -18.313 1.00 62.94 182 LEU A C 1
ATOM 1473 O O . LEU A 1 182 ? 25.313 0.808 -18.867 1.00 62.94 182 LEU A O 1
ATOM 1477 N N . ILE A 1 183 ? 24.022 2.646 -18.971 1.00 63.62 183 ILE A N 1
ATOM 1478 C CA . ILE A 1 183 ? 23.804 2.619 -20.417 1.00 63.62 183 ILE A CA 1
ATOM 1479 C C . ILE A 1 183 ? 24.448 3.852 -21.026 1.00 63.62 183 ILE A C 1
ATOM 1481 O O . ILE A 1 183 ? 24.131 4.978 -20.668 1.00 63.62 183 ILE A O 1
ATOM 1485 N N . GLU A 1 184 ? 25.344 3.620 -21.976 1.00 58.69 184 GLU A N 1
ATOM 1486 C CA . GLU A 1 184 ? 25.957 4.669 -22.772 1.00 58.69 184 GLU A CA 1
ATOM 1487 C C . GLU A 1 184 ? 25.156 4.761 -24.069 1.00 58.69 184 GLU A C 1
ATOM 1489 O O . GLU A 1 184 ? 25.194 3.854 -24.903 1.00 58.69 184 GLU A O 1
ATOM 1494 N N . THR A 1 185 ? 24.342 5.804 -24.208 1.00 52.91 185 THR A N 1
ATOM 1495 C CA . THR A 1 185 ? 23.689 6.100 -25.482 1.00 52.91 185 THR A CA 1
ATOM 1496 C C . THR A 1 185 ? 24.499 7.145 -26.221 1.00 52.91 185 THR A C 1
ATOM 1498 O O . THR A 1 185 ? 24.842 8.171 -25.638 1.00 52.91 185 THR A O 1
ATOM 1501 N N . ASN A 1 186 ? 24.727 6.941 -27.518 1.00 51.44 186 ASN A N 1
ATOM 1502 C CA . ASN A 1 186 ? 25.182 8.013 -28.401 1.00 51.44 186 ASN A CA 1
ATOM 1503 C C . ASN A 1 186 ? 24.285 9.242 -28.165 1.00 51.44 186 ASN A C 1
ATOM 1505 O O . ASN A 1 186 ? 23.061 9.087 -28.178 1.00 51.44 186 ASN A O 1
ATOM 1509 N N . ASN A 1 187 ? 24.881 10.426 -27.963 1.00 50.00 187 ASN A N 1
ATOM 1510 C CA . ASN A 1 187 ? 24.261 11.704 -27.545 1.00 50.00 187 ASN A CA 1
ATOM 1511 C C . ASN A 1 187 ? 22.944 12.111 -28.252 1.00 50.00 187 ASN A C 1
ATOM 1513 O O . ASN A 1 187 ? 22.273 13.051 -27.841 1.00 50.00 187 ASN A O 1
ATOM 1517 N N . GLN A 1 188 ? 22.567 11.427 -29.329 1.00 44.12 188 GLN A N 1
ATOM 1518 C CA . GLN A 1 188 ? 21.294 11.572 -30.023 1.00 44.12 188 GLN A CA 1
ATOM 1519 C C . GLN A 1 188 ? 20.084 11.045 -29.227 1.00 44.12 188 GLN A C 1
ATOM 1521 O O . GLN A 1 188 ? 19.032 11.674 -29.268 1.00 44.12 188 GLN A O 1
ATOM 1526 N N . TYR A 1 189 ? 20.208 9.929 -28.496 1.00 45.28 189 TYR A N 1
ATOM 1527 C CA . TYR A 1 189 ? 19.069 9.312 -27.791 1.00 45.28 189 TYR A CA 1
ATOM 1528 C C . TYR A 1 189 ? 18.775 9.953 -26.437 1.00 45.28 189 TYR A C 1
ATOM 1530 O O . TYR A 1 189 ? 17.609 10.080 -26.075 1.00 45.28 189 TYR A O 1
ATOM 1538 N N . SER A 1 190 ? 19.804 10.400 -25.713 1.00 50.56 190 SER A N 1
ATOM 1539 C CA . SER A 1 190 ? 19.631 11.178 -24.484 1.00 50.56 190 SER A CA 1
ATOM 1540 C C . SER A 1 190 ? 18.829 12.447 -24.774 1.00 50.56 190 SER A C 1
ATOM 1542 O O . SER A 1 190 ? 17.799 12.681 -24.150 1.00 50.56 190 SER A O 1
ATOM 1544 N N . ASN A 1 191 ? 19.220 13.203 -25.802 1.00 47.75 191 ASN A N 1
ATOM 1545 C CA . ASN A 1 191 ? 18.511 14.415 -26.206 1.00 47.75 191 ASN A CA 1
ATOM 1546 C C . ASN A 1 191 ? 17.071 14.128 -26.646 1.00 47.75 191 ASN A C 1
ATOM 1548 O O . ASN A 1 191 ? 16.165 14.845 -26.244 1.00 47.75 191 ASN A O 1
ATOM 1552 N N . GLN A 1 192 ? 16.831 13.063 -27.414 1.00 47.03 192 GLN A N 1
ATOM 1553 C CA . GLN A 1 192 ? 15.480 12.716 -27.854 1.00 47.03 192 GLN A CA 1
ATOM 1554 C C . GLN A 1 192 ? 14.574 12.260 -26.706 1.00 47.03 192 GLN A C 1
ATOM 1556 O O . GLN A 1 192 ? 13.390 12.564 -26.714 1.00 47.03 192 GLN A O 1
ATOM 1561 N N . PHE A 1 193 ? 15.128 11.598 -25.694 1.00 49.34 193 PHE A N 1
ATOM 1562 C CA . PHE A 1 193 ? 14.393 11.146 -24.521 1.00 49.34 193 PHE A CA 1
ATOM 1563 C C . PHE A 1 193 ? 14.033 12.285 -23.554 1.00 49.34 193 PHE A C 1
ATOM 1565 O O . PHE A 1 193 ? 12.903 12.358 -23.072 1.00 49.34 193 PHE A O 1
ATOM 1572 N N . TYR A 1 194 ? 14.973 13.208 -23.313 1.00 45.44 194 TYR A N 1
ATOM 1573 C CA . TYR A 1 194 ? 14.690 14.448 -22.584 1.00 45.44 194 TYR A CA 1
ATOM 1574 C C . TYR A 1 194 ? 13.672 15.314 -23.335 1.00 45.44 194 TYR A C 1
ATOM 1576 O O . TYR A 1 194 ? 12.802 15.921 -22.714 1.00 45.44 194 TYR A O 1
ATOM 1584 N N . LEU A 1 195 ? 13.726 15.341 -24.669 1.00 47.16 195 LEU A N 1
ATOM 1585 C CA . LEU A 1 195 ? 12.728 16.029 -25.483 1.00 47.16 195 LEU A CA 1
ATOM 1586 C C . LEU A 1 195 ? 11.359 15.333 -25.414 1.00 47.16 195 LEU A C 1
ATOM 1588 O O . LEU A 1 195 ? 10.375 16.012 -25.164 1.00 47.16 195 LEU A O 1
ATOM 1592 N N . ASP A 1 196 ? 11.275 14.005 -25.511 1.00 44.34 196 ASP A N 1
ATOM 1593 C CA . ASP A 1 196 ? 10.007 13.254 -25.490 1.00 44.34 196 ASP A CA 1
ATOM 1594 C C . ASP A 1 196 ? 9.271 13.362 -24.139 1.00 44.34 196 ASP A C 1
ATOM 1596 O O . ASP A 1 196 ? 8.062 13.592 -24.099 1.00 44.34 196 ASP A O 1
ATOM 1600 N N . SER A 1 197 ? 10.000 13.348 -23.010 1.00 46.97 197 SER A N 1
ATOM 1601 C CA . SER A 1 197 ? 9.399 13.596 -21.686 1.00 46.97 197 SER A CA 1
ATOM 1602 C C . SER A 1 197 ? 8.838 15.010 -21.517 1.00 46.97 197 SER A C 1
ATOM 1604 O O . SER A 1 197 ? 7.961 15.230 -20.685 1.00 46.97 197 SER A O 1
ATOM 1606 N N . THR A 1 198 ? 9.353 15.964 -22.294 1.00 40.16 198 THR A N 1
ATOM 1607 C CA . THR A 1 198 ? 8.944 17.375 -22.254 1.00 40.16 198 THR A CA 1
ATOM 1608 C C . THR A 1 198 ? 7.888 17.693 -23.322 1.00 40.16 198 THR A C 1
ATOM 1610 O O . THR A 1 198 ? 7.100 18.614 -23.149 1.00 40.16 198 THR A O 1
ATOM 1613 N N . ILE A 1 199 ? 7.839 16.912 -24.407 1.00 45.06 199 ILE A N 1
ATOM 1614 C CA . ILE A 1 199 ? 6.915 17.062 -25.542 1.00 45.06 199 ILE A CA 1
ATOM 1615 C C . ILE A 1 199 ? 5.613 16.278 -25.323 1.00 45.06 199 ILE A C 1
ATOM 1617 O O . ILE A 1 199 ? 4.569 16.691 -25.816 1.00 45.06 199 ILE A O 1
ATOM 1621 N N . SER A 1 200 ? 5.600 15.222 -24.498 1.00 39.53 200 SER A N 1
ATOM 1622 C CA . SER A 1 200 ? 4.348 14.518 -24.155 1.00 39.53 200 SER A CA 1
ATOM 1623 C C . SER A 1 200 ? 3.300 15.426 -23.471 1.00 39.53 200 SER A C 1
ATOM 1625 O O . SER A 1 200 ? 2.112 15.111 -23.464 1.00 39.53 200 SER A O 1
ATOM 1627 N N . SER A 1 201 ? 3.710 16.588 -22.942 1.00 36.47 201 SER A N 1
ATOM 1628 C CA . SER A 1 201 ? 2.815 17.619 -22.399 1.00 36.47 201 SER A CA 1
ATOM 1629 C C . SER A 1 201 ? 2.545 18.800 -23.345 1.00 36.47 201 SER A C 1
ATOM 1631 O O . SER A 1 201 ? 1.680 19.620 -23.036 1.00 36.47 201 SER A O 1
ATOM 1633 N N . LEU A 1 202 ? 3.220 18.903 -24.494 1.00 36.94 202 LEU A N 1
ATOM 1634 C CA . LEU A 1 202 ? 3.094 20.038 -25.409 1.00 36.94 202 LEU A CA 1
ATOM 1635 C C . LEU A 1 202 ? 3.265 19.614 -26.877 1.00 36.94 202 LEU A C 1
ATOM 1637 O O . LEU A 1 202 ? 4.364 19.324 -27.334 1.00 36.94 202 LEU A O 1
ATOM 1641 N N . ASN A 1 203 ? 2.162 19.759 -27.615 1.00 32.34 203 ASN A N 1
ATOM 1642 C CA . ASN A 1 203 ? 2.052 19.882 -29.071 1.00 32.34 203 ASN A CA 1
ATOM 1643 C C . ASN A 1 203 ? 1.925 18.594 -29.898 1.00 32.34 203 ASN A C 1
ATOM 1645 O O . ASN A 1 203 ? 2.879 17.936 -30.302 1.00 32.34 203 ASN A O 1
ATOM 1649 N N . LEU A 1 204 ? 0.667 18.362 -30.275 1.00 42.62 204 LEU A N 1
ATOM 1650 C CA . LEU A 1 204 ? 0.258 17.881 -31.587 1.00 42.62 204 LEU A CA 1
ATOM 1651 C C . LEU A 1 204 ? 0.946 18.744 -32.671 1.00 42.62 204 LEU A C 1
ATOM 1653 O O . LEU A 1 204 ? 0.452 19.821 -32.999 1.00 42.62 204 LEU A O 1
ATOM 1657 N N . GLU A 1 205 ? 2.108 18.336 -33.189 1.00 37.31 205 GLU A N 1
ATOM 1658 C CA . GLU A 1 205 ? 2.741 19.066 -34.296 1.00 37.31 205 GLU A CA 1
ATOM 1659 C C . GLU A 1 205 ? 1.993 18.812 -35.612 1.00 37.31 205 GLU A C 1
ATOM 1661 O O . GLU A 1 205 ? 2.150 17.800 -36.302 1.00 37.31 205 GLU A O 1
ATOM 1666 N N . GLU A 1 206 ? 1.174 19.801 -35.962 1.00 40.69 206 GLU A N 1
ATOM 1667 C CA . GLU A 1 206 ? 0.779 20.129 -37.322 1.00 40.69 206 GLU A CA 1
ATOM 1668 C C . GLU A 1 206 ? 2.035 20.365 -38.179 1.00 40.69 206 GLU A C 1
ATOM 1670 O O . GLU A 1 206 ? 2.671 21.409 -38.062 1.00 40.69 206 GLU A O 1
ATOM 1675 N N . ASN A 1 207 ? 2.384 19.394 -39.033 1.00 42.59 207 ASN A N 1
ATOM 1676 C CA . ASN A 1 207 ? 3.073 19.528 -40.338 1.00 42.59 207 ASN A CA 1
ATOM 1677 C C . ASN A 1 207 ? 4.103 18.424 -40.623 1.00 42.59 207 ASN A C 1
ATOM 1679 O O . ASN A 1 207 ? 5.254 18.683 -40.977 1.00 42.59 207 ASN A O 1
ATOM 1683 N N . LEU A 1 208 ? 3.664 17.166 -40.609 1.00 40.22 208 LEU A N 1
ATOM 1684 C CA . LEU A 1 208 ? 4.383 16.093 -41.294 1.00 40.22 208 LEU A CA 1
ATOM 1685 C C . LEU A 1 208 ? 3.532 15.581 -42.455 1.00 40.22 208 LEU A C 1
ATOM 1687 O O . LEU A 1 208 ? 2.354 15.275 -42.294 1.00 40.22 208 LEU A O 1
ATOM 1691 N N . ARG A 1 209 ? 4.127 15.474 -43.652 1.00 52.44 209 ARG A N 1
ATOM 1692 C CA . ARG A 1 209 ? 3.471 14.834 -44.804 1.00 52.44 209 ARG A CA 1
ATOM 1693 C C . ARG A 1 209 ? 3.124 13.383 -44.448 1.00 52.44 209 ARG A C 1
ATOM 1695 O O . ARG A 1 209 ? 4.016 12.559 -44.226 1.00 52.44 209 ARG A O 1
ATOM 1702 N N . GLY A 1 210 ? 1.830 13.071 -44.426 1.00 59.53 210 GLY A N 1
ATOM 1703 C CA . GLY A 1 210 ? 1.272 11.770 -44.048 1.00 59.53 210 GLY A CA 1
ATOM 1704 C C . GLY A 1 210 ? 0.134 11.918 -43.036 1.00 59.53 210 GLY A C 1
ATOM 1705 O O . GLY A 1 210 ? -0.409 13.007 -42.894 1.00 59.53 210 GLY A O 1
ATOM 1706 N N . HIS A 1 211 ? -0.250 10.832 -42.360 1.00 71.50 211 HIS A N 1
ATOM 1707 C CA . HIS A 1 211 ? -1.318 10.881 -41.358 1.00 71.50 211 HIS A CA 1
ATOM 1708 C C . HIS A 1 211 ? -0.833 11.445 -40.011 1.00 71.50 211 HIS A C 1
ATOM 1710 O O . HIS A 1 211 ? 0.338 11.337 -39.653 1.00 71.50 211 HIS A O 1
ATOM 1716 N N . SER A 1 212 ? -1.761 11.990 -39.228 1.00 69.62 212 SER A N 1
ATOM 1717 C CA . SER A 1 212 ? -1.535 12.699 -37.956 1.00 69.62 212 SER A CA 1
ATOM 1718 C C . SER A 1 212 ? -0.977 11.852 -36.794 1.00 69.62 212 SER A C 1
ATOM 1720 O O . SER A 1 212 ? -0.768 12.379 -35.708 1.00 69.62 212 SER A O 1
ATOM 1722 N N . LYS A 1 213 ? -0.731 10.547 -36.991 1.00 74.75 213 LYS A N 1
ATOM 1723 C CA . LYS A 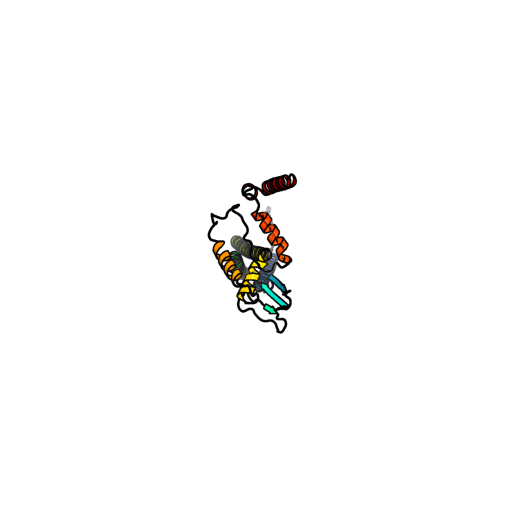1 213 ? -0.291 9.599 -35.941 1.00 74.75 213 LYS A CA 1
ATOM 1724 C C . LYS A 1 213 ? 0.973 8.819 -36.313 1.00 74.75 213 LYS A C 1
ATOM 1726 O O . LYS A 1 213 ? 1.098 7.647 -35.957 1.00 74.75 213 LYS A O 1
ATOM 1731 N N . LYS A 1 214 ? 1.862 9.417 -37.102 1.00 71.56 214 LYS A N 1
ATOM 1732 C CA . LYS A 1 214 ? 3.115 8.763 -37.492 1.00 71.56 214 LYS A CA 1
ATOM 1733 C C . LYS A 1 214 ? 4.002 8.481 -36.287 1.00 71.56 214 LYS A C 1
ATOM 1735 O O . LYS A 1 214 ? 4.036 9.261 -35.338 1.00 71.56 214 LYS A O 1
ATOM 1740 N N . VAL A 1 215 ? 4.730 7.375 -36.348 1.00 71.50 215 VAL A N 1
ATOM 1741 C CA . VAL A 1 215 ? 5.650 6.956 -35.291 1.00 71.50 215 VAL A CA 1
ATOM 1742 C C . VAL A 1 215 ? 7.063 7.354 -35.686 1.00 71.50 215 VAL A C 1
ATOM 1744 O O . VAL A 1 215 ? 7.540 7.045 -36.774 1.00 71.50 215 VAL A O 1
ATOM 1747 N N . HIS A 1 216 ? 7.768 8.044 -34.792 1.00 71.69 216 HIS A N 1
ATOM 1748 C CA . HIS A 1 216 ? 9.138 8.446 -35.072 1.00 71.69 216 HIS A CA 1
ATOM 1749 C C . HIS A 1 216 ? 10.049 7.222 -35.248 1.00 71.69 216 HIS A C 1
ATOM 1751 O O . HIS A 1 216 ? 10.175 6.382 -34.356 1.00 71.69 216 HIS A O 1
ATOM 1757 N N . LYS A 1 217 ? 10.745 7.154 -36.387 1.00 66.56 217 LYS A N 1
ATOM 1758 C CA . LYS A 1 217 ? 11.734 6.114 -36.670 1.00 66.56 217 LYS A CA 1
ATOM 1759 C C . LYS A 1 217 ? 13.144 6.582 -36.291 1.00 66.56 217 LYS A C 1
ATOM 1761 O O . LYS A 1 217 ? 13.684 7.457 -36.976 1.00 66.56 217 LYS A O 1
ATOM 1766 N N . PRO A 1 218 ? 13.796 5.971 -35.289 1.00 57.25 218 PRO A N 1
ATOM 1767 C CA . PRO A 1 218 ? 15.175 6.302 -34.969 1.00 57.25 218 PRO A CA 1
ATOM 1768 C C . PRO A 1 218 ? 16.112 5.903 -36.122 1.00 57.25 218 PRO A C 1
ATOM 1770 O O . PRO A 1 218 ? 16.042 4.799 -36.667 1.00 57.25 218 PRO A O 1
ATOM 1773 N N . ARG A 1 219 ? 17.006 6.812 -36.526 1.00 53.81 219 ARG A N 1
ATOM 1774 C CA . ARG A 1 219 ? 18.033 6.532 -37.542 1.00 53.81 219 ARG A CA 1
ATOM 1775 C C . ARG A 1 219 ? 19.235 5.869 -36.873 1.00 53.81 219 ARG A C 1
ATOM 1777 O O . ARG A 1 219 ? 19.930 6.518 -36.099 1.00 53.81 219 ARG A O 1
ATOM 1784 N N . THR A 1 220 ? 19.505 4.607 -37.200 1.00 53.91 220 THR A N 1
ATOM 1785 C CA . THR A 1 220 ? 20.720 3.904 -36.760 1.00 53.91 220 THR A CA 1
ATOM 1786 C C . THR A 1 220 ? 21.567 3.517 -37.975 1.00 53.91 220 THR A C 1
ATOM 1788 O O . THR A 1 220 ? 21.039 3.069 -38.992 1.00 53.91 220 THR A O 1
ATOM 1791 N N . ASN A 1 221 ? 22.888 3.703 -37.882 1.00 51.06 221 ASN A N 1
ATOM 1792 C CA . ASN A 1 221 ? 23.837 3.306 -38.937 1.00 51.06 221 ASN A CA 1
ATOM 1793 C C . ASN A 1 221 ? 24.209 1.812 -38.866 1.00 51.06 221 ASN A C 1
ATOM 1795 O O . ASN A 1 221 ? 24.798 1.279 -39.800 1.00 51.06 221 ASN A O 1
ATOM 1799 N N . TYR A 1 222 ? 23.827 1.133 -37.782 1.00 51.03 222 TYR A N 1
ATOM 1800 C CA . TYR A 1 222 ? 23.934 -0.312 -37.615 1.00 51.03 222 TYR A CA 1
ATOM 1801 C C . TYR A 1 222 ? 22.551 -0.857 -37.254 1.00 51.03 222 TYR A C 1
ATOM 1803 O O . TYR A 1 222 ? 22.079 -0.722 -36.125 1.00 51.03 222 TYR A O 1
ATOM 1811 N N . LEU A 1 223 ? 21.876 -1.446 -38.238 1.00 50.75 223 LEU A N 1
ATOM 1812 C CA . LEU A 1 223 ? 20.669 -2.236 -38.020 1.00 50.75 223 LEU A CA 1
ATOM 1813 C C . LEU A 1 223 ? 21.101 -3.591 -37.450 1.00 50.75 223 LEU A C 1
ATOM 1815 O O . LEU A 1 223 ? 21.385 -4.512 -38.217 1.00 50.75 223 LEU A O 1
ATOM 1819 N N . SER A 1 224 ? 21.173 -3.731 -36.121 1.00 55.75 224 SER A N 1
ATOM 1820 C CA . SER A 1 224 ? 21.182 -5.080 -35.543 1.00 55.75 224 SER A CA 1
ATOM 1821 C C . SER A 1 224 ? 19.898 -5.803 -35.974 1.00 55.75 224 SER A C 1
ATOM 1823 O O . SER A 1 224 ? 18.865 -5.171 -36.232 1.00 55.75 224 SER A O 1
ATOM 1825 N N . ALA A 1 225 ? 19.967 -7.128 -36.132 1.00 55.09 225 ALA A N 1
ATOM 1826 C CA . ALA A 1 225 ? 18.852 -7.933 -36.638 1.00 55.09 225 ALA A CA 1
ATOM 1827 C C . ALA A 1 225 ? 17.554 -7.722 -35.833 1.00 55.09 225 ALA A C 1
ATOM 1829 O O . ALA A 1 225 ? 16.467 -7.758 -36.413 1.00 55.09 225 ALA A O 1
ATOM 1830 N N . ASP A 1 226 ? 17.695 -7.393 -34.549 1.00 53.34 226 ASP A N 1
ATOM 1831 C CA . ASP A 1 226 ? 16.615 -7.157 -33.590 1.00 53.34 226 ASP A CA 1
ATOM 1832 C C . ASP A 1 226 ? 15.711 -5.971 -33.972 1.00 53.34 226 ASP A C 1
ATOM 1834 O O . ASP A 1 226 ? 14.502 -6.025 -33.764 1.00 53.34 226 ASP A O 1
ATOM 1838 N N . TYR A 1 227 ? 16.239 -4.932 -34.635 1.00 55.72 227 TYR A N 1
ATOM 1839 C CA . TYR A 1 227 ? 15.444 -3.756 -35.034 1.00 55.72 227 TYR A CA 1
ATOM 1840 C C . TYR A 1 227 ? 14.760 -3.900 -36.398 1.00 55.72 227 TYR A C 1
ATOM 1842 O O . TYR A 1 227 ? 13.991 -3.022 -36.802 1.00 55.72 227 TYR A O 1
ATOM 1850 N N . ARG A 1 228 ? 15.005 -4.993 -37.138 1.00 65.19 228 ARG A N 1
ATOM 1851 C CA . ARG A 1 228 ? 14.445 -5.172 -38.491 1.00 65.19 228 ARG A CA 1
ATOM 1852 C C . ARG A 1 228 ? 12.925 -5.284 -38.470 1.00 65.19 228 ARG A C 1
ATOM 1854 O O . ARG A 1 228 ? 12.283 -4.773 -39.384 1.00 65.19 228 ARG A O 1
ATOM 1861 N N . LEU A 1 229 ? 12.355 -5.928 -37.451 1.00 65.94 229 LEU A N 1
ATOM 1862 C CA . LEU A 1 229 ? 10.903 -6.047 -37.299 1.00 65.94 229 LEU A CA 1
ATOM 1863 C C . LEU A 1 229 ? 10.282 -4.714 -36.889 1.00 65.94 229 LEU A C 1
ATOM 1865 O O . LEU A 1 229 ? 9.375 -4.248 -37.570 1.00 65.94 229 LEU A O 1
ATOM 1869 N N . SER A 1 230 ? 10.828 -4.046 -35.874 1.00 65.25 230 SER A N 1
ATOM 1870 C CA . SER A 1 230 ? 10.329 -2.745 -35.413 1.00 65.25 230 SER A CA 1
ATOM 1871 C C . SER A 1 230 ? 10.373 -1.696 -36.523 1.00 65.25 230 SER A C 1
ATOM 1873 O O . SER A 1 230 ? 9.392 -1.004 -36.767 1.00 65.25 230 SER A O 1
ATOM 1875 N N . HIS A 1 231 ? 11.466 -1.635 -37.290 1.00 72.12 231 HIS A N 1
ATOM 1876 C CA . HIS A 1 231 ? 11.558 -0.723 -38.430 1.00 72.12 231 HIS A CA 1
ATOM 1877 C C . HIS A 1 231 ? 10.593 -1.087 -39.559 1.00 72.12 231 HIS A C 1
ATOM 1879 O O . HIS A 1 231 ? 10.169 -0.185 -40.274 1.00 72.12 231 HIS A O 1
ATOM 1885 N N . ARG A 1 232 ? 10.262 -2.368 -39.768 1.00 76.12 232 ARG A N 1
ATOM 1886 C CA . ARG A 1 232 ? 9.241 -2.774 -40.748 1.00 76.12 232 ARG A CA 1
ATOM 1887 C C . ARG A 1 232 ? 7.854 -2.351 -40.288 1.00 76.12 232 ARG A C 1
ATOM 1889 O O . ARG A 1 232 ? 7.166 -1.702 -41.058 1.00 76.12 232 ARG A O 1
ATOM 1896 N N . LEU A 1 233 ? 7.503 -2.636 -39.037 1.00 73.31 233 LEU A N 1
ATOM 1897 C CA . LEU A 1 233 ? 6.217 -2.265 -38.449 1.00 73.31 233 LEU A CA 1
ATOM 1898 C C . LEU A 1 233 ? 5.997 -0.750 -38.468 1.00 73.31 233 LEU A C 1
ATOM 1900 O O . LEU A 1 233 ? 4.921 -0.306 -38.843 1.00 73.31 233 LEU A O 1
ATOM 1904 N N . ILE A 1 234 ? 7.026 0.041 -38.150 1.00 74.75 234 ILE A N 1
ATOM 1905 C CA . ILE A 1 234 ? 6.952 1.507 -38.224 1.00 74.75 234 ILE A CA 1
ATOM 1906 C C . ILE A 1 234 ? 6.771 1.980 -39.673 1.00 74.75 234 ILE A C 1
ATOM 1908 O O . ILE A 1 234 ? 5.948 2.852 -39.923 1.00 74.75 234 ILE A O 1
ATOM 1912 N N . ASN A 1 235 ? 7.483 1.396 -40.647 1.00 78.75 235 ASN A N 1
ATOM 1913 C CA . ASN A 1 235 ? 7.306 1.791 -42.052 1.00 78.75 235 ASN A CA 1
ATOM 1914 C C . ASN A 1 235 ? 5.921 1.402 -42.594 1.00 78.75 235 ASN A C 1
ATOM 1916 O O . ASN A 1 235 ? 5.367 2.150 -43.390 1.00 78.75 235 ASN A O 1
ATOM 1920 N N . GLU A 1 236 ? 5.393 0.243 -42.190 1.00 79.00 236 GLU A N 1
ATOM 1921 C CA . GLU A 1 236 ? 4.039 -0.204 -42.537 1.00 79.00 236 GLU A CA 1
ATOM 1922 C C . GLU A 1 236 ? 2.978 0.685 -41.893 1.00 79.00 236 GLU A C 1
ATOM 1924 O O . GLU A 1 236 ? 1.991 1.025 -42.526 1.00 79.00 236 GLU A O 1
ATOM 1929 N N . TRP A 1 237 ? 3.183 1.106 -40.646 1.00 80.94 237 TRP A N 1
ATOM 1930 C CA . TRP A 1 237 ? 2.277 2.027 -39.970 1.00 80.94 237 TRP A CA 1
ATOM 1931 C C . TRP A 1 237 ? 2.275 3.409 -40.632 1.00 80.94 237 TRP A C 1
ATOM 1933 O O . TRP A 1 237 ? 1.217 3.924 -40.979 1.00 80.94 237 TRP A O 1
ATOM 1943 N N . ASP A 1 238 ? 3.457 3.977 -40.879 1.00 81.00 238 ASP A N 1
ATOM 1944 C CA . ASP A 1 238 ? 3.611 5.322 -41.443 1.00 81.00 238 ASP A CA 1
ATOM 1945 C C . ASP A 1 238 ? 3.204 5.427 -42.923 1.00 81.00 238 ASP A C 1
ATOM 1947 O O . ASP A 1 238 ? 3.044 6.542 -43.444 1.00 81.00 238 ASP A O 1
ATOM 1951 N N . SER A 1 239 ? 3.073 4.292 -43.618 1.00 80.31 239 SER A N 1
ATOM 1952 C CA . SER A 1 239 ? 2.563 4.226 -44.989 1.00 80.31 239 SER A CA 1
ATOM 1953 C C . SER A 1 239 ? 1.032 4.225 -45.046 1.00 80.31 239 SER A C 1
ATOM 1955 O O . SER A 1 239 ? 0.472 4.483 -46.116 1.00 80.31 239 SER A O 1
ATOM 1957 N N . LEU A 1 240 ? 0.341 3.997 -43.919 1.00 83.88 240 LEU A N 1
ATOM 1958 C CA . LEU A 1 240 ? -1.117 3.951 -43.892 1.00 83.88 240 LEU A CA 1
ATOM 1959 C C . LEU A 1 240 ? -1.732 5.328 -44.185 1.00 83.88 240 LEU A C 1
ATOM 1961 O O . LEU A 1 240 ? -1.298 6.356 -43.659 1.00 83.88 240 LEU A O 1
ATOM 1965 N N . PRO A 1 241 ? -2.800 5.387 -44.993 1.00 83.50 241 PRO A N 1
ATOM 1966 C CA . PRO A 1 241 ? -3.496 6.634 -45.251 1.00 83.50 241 PRO A CA 1
ATOM 1967 C C . PRO A 1 241 ? -4.350 7.063 -44.048 1.00 83.50 241 PRO A C 1
ATOM 1969 O O . PRO A 1 241 ? -4.910 6.250 -43.309 1.00 83.50 241 PRO A O 1
ATOM 1972 N N . GLN A 1 242 ? -4.503 8.379 -43.885 1.00 79.69 242 GLN A N 1
ATOM 1973 C CA . GLN A 1 242 ? -5.135 9.004 -42.716 1.00 79.69 242 GLN A CA 1
ATOM 1974 C C . GLN A 1 242 ? -6.550 8.490 -42.423 1.00 79.69 242 GLN A C 1
ATOM 1976 O O . GLN A 1 242 ? -6.880 8.209 -41.274 1.00 79.69 242 GLN A O 1
ATOM 1981 N N . HIS A 1 243 ? -7.354 8.248 -43.460 1.00 81.88 243 HIS A N 1
ATOM 1982 C CA . HIS A 1 243 ? -8.724 7.748 -43.315 1.00 81.88 243 HIS A CA 1
ATOM 1983 C C . HIS A 1 243 ? -8.822 6.329 -42.716 1.00 81.88 243 HIS A C 1
ATOM 1985 O O . HIS A 1 243 ? -9.905 5.929 -42.272 1.00 81.88 243 HIS A O 1
ATOM 1991 N N . VAL A 1 244 ? -7.734 5.549 -42.739 1.00 83.88 244 VAL A N 1
ATOM 1992 C CA . VAL A 1 244 ? -7.654 4.242 -42.072 1.00 83.88 244 VAL A CA 1
ATOM 1993 C C . VAL A 1 244 ? -7.274 4.428 -40.616 1.00 83.88 244 VAL A C 1
ATOM 1995 O O . VAL A 1 244 ? -7.958 3.903 -39.747 1.00 83.88 244 VAL A O 1
ATOM 1998 N N . VAL A 1 245 ? -6.259 5.244 -40.343 1.00 83.19 245 VAL A N 1
ATOM 1999 C CA . VAL A 1 245 ? -5.745 5.489 -38.987 1.00 83.19 245 VAL A CA 1
ATOM 2000 C C . VAL A 1 245 ? -6.739 6.256 -38.097 1.00 83.19 245 VAL A C 1
ATOM 2002 O O . VAL A 1 245 ? -6.752 6.084 -36.877 1.00 83.19 245 VAL A O 1
ATOM 2005 N N . GLU A 1 246 ? -7.618 7.060 -38.695 1.00 83.38 246 GLU A N 1
ATOM 2006 C CA . GLU A 1 246 ? -8.699 7.792 -38.017 1.00 83.38 246 GLU A CA 1
ATOM 2007 C C . GLU A 1 246 ? -10.013 6.997 -37.917 1.00 83.38 246 GLU A C 1
ATOM 2009 O O . GLU A 1 246 ? -11.083 7.566 -37.698 1.00 83.38 246 GLU A O 1
ATOM 2014 N N . ALA A 1 247 ? -9.977 5.673 -38.092 1.00 84.31 247 ALA A N 1
ATOM 2015 C CA . ALA A 1 247 ? -11.172 4.856 -37.938 1.00 84.31 247 ALA A CA 1
ATOM 2016 C C . ALA A 1 247 ? -11.786 5.011 -36.525 1.00 84.31 247 ALA A C 1
ATOM 2018 O O . ALA A 1 247 ? -11.068 4.934 -35.528 1.00 84.31 247 ALA A O 1
ATOM 2019 N N . PRO A 1 248 ? -13.120 5.167 -36.414 1.00 82.38 248 PRO A N 1
ATOM 2020 C CA . PRO A 1 248 ? -13.791 5.439 -35.139 1.00 82.38 248 PRO A CA 1
ATOM 2021 C C . PRO A 1 248 ? -13.850 4.223 -34.197 1.00 82.38 248 PRO A C 1
ATOM 2023 O O . PRO A 1 248 ? -14.289 4.344 -33.059 1.00 82.38 248 PRO A O 1
ATOM 2026 N N . SER A 1 249 ? -13.449 3.038 -34.665 1.00 86.00 249 SER A N 1
ATOM 2027 C CA . SER A 1 249 ? -13.400 1.802 -33.880 1.00 86.00 249 SER A CA 1
ATOM 2028 C C . SER A 1 249 ? -12.352 0.834 -34.427 1.00 86.00 249 SER A C 1
ATOM 2030 O O . SER A 1 249 ? -11.997 0.884 -35.608 1.00 86.00 249 SER A O 1
ATOM 2032 N N . VAL A 1 250 ? -11.898 -0.092 -33.579 1.00 79.88 250 VAL A N 1
ATOM 2033 C CA . VAL A 1 250 ? -10.915 -1.130 -33.940 1.00 79.88 250 VAL A CA 1
ATOM 2034 C C . VAL A 1 250 ? -11.431 -2.029 -35.068 1.00 79.88 250 VAL A C 1
ATOM 2036 O O . VAL A 1 250 ? -10.684 -2.352 -35.988 1.00 79.88 250 VAL A O 1
ATOM 2039 N N . ASP A 1 251 ? -12.715 -2.386 -35.061 1.00 83.06 251 ASP A N 1
ATOM 2040 C CA . ASP A 1 251 ? -13.301 -3.210 -36.126 1.00 83.06 251 ASP A CA 1
ATOM 2041 C C . ASP A 1 251 ? -13.395 -2.446 -37.449 1.00 83.06 251 ASP A C 1
ATOM 2043 O O . ASP A 1 251 ? -13.172 -3.005 -38.524 1.00 83.06 251 ASP A O 1
ATOM 2047 N N . SER A 1 252 ? -13.660 -1.136 -37.387 1.00 83.81 252 SER A N 1
ATOM 2048 C CA . SER A 1 252 ? -13.592 -0.285 -38.572 1.00 83.81 252 SER A CA 1
ATOM 2049 C C . SER A 1 252 ? -12.161 -0.127 -39.086 1.00 83.81 252 SER A C 1
ATOM 2051 O O . SER A 1 252 ? -11.985 -0.037 -40.299 1.00 83.81 252 SER A O 1
ATOM 2053 N N . PHE A 1 253 ? -11.163 -0.084 -38.202 1.00 86.69 253 PHE A N 1
ATOM 2054 C CA . PHE A 1 253 ? -9.751 -0.046 -38.577 1.00 86.69 253 PHE A CA 1
ATOM 2055 C C . PHE A 1 253 ? -9.351 -1.333 -39.306 1.00 86.69 253 PHE A C 1
ATOM 2057 O O . PHE A 1 253 ? -8.857 -1.264 -40.428 1.00 86.69 253 PHE A O 1
ATOM 2064 N N . LYS A 1 254 ? -9.662 -2.500 -38.723 1.00 84.88 254 LYS A N 1
ATOM 2065 C CA . LYS A 1 254 ? -9.369 -3.821 -39.306 1.00 84.88 254 LYS A CA 1
ATOM 2066 C C . LYS A 1 254 ? -9.940 -3.966 -40.716 1.00 84.88 254 LYS A C 1
ATOM 2068 O O . LYS A 1 254 ? -9.188 -4.230 -41.643 1.00 84.88 254 LYS A O 1
ATOM 2073 N N . ARG A 1 255 ? -11.235 -3.676 -40.909 1.00 86.31 255 ARG A N 1
ATOM 2074 C CA . ARG A 1 255 ? -11.877 -3.767 -42.236 1.00 86.31 255 ARG A CA 1
ATOM 2075 C C . ARG A 1 255 ? -11.224 -2.865 -43.282 1.00 86.31 255 ARG A C 1
ATOM 2077 O O . ARG A 1 255 ? -11.065 -3.276 -44.424 1.00 86.31 255 ARG A O 1
ATOM 2084 N N . LYS A 1 256 ? -10.872 -1.631 -42.908 1.00 86.12 256 LYS A N 1
ATOM 2085 C CA . LYS A 1 256 ? -10.216 -0.686 -43.824 1.00 86.12 256 LYS A CA 1
ATOM 2086 C C . LYS A 1 256 ? -8.785 -1.113 -44.156 1.00 86.12 256 LYS A C 1
ATOM 2088 O O . LYS A 1 256 ? -8.350 -0.950 -45.291 1.00 86.12 256 LYS A O 1
ATOM 2093 N N . LEU A 1 257 ? -8.071 -1.674 -43.182 1.00 87.06 257 LEU A N 1
ATOM 2094 C CA . LEU A 1 257 ? -6.734 -2.224 -43.378 1.00 87.06 257 LEU A CA 1
ATOM 2095 C C . LEU A 1 257 ? -6.763 -3.446 -44.308 1.00 87.06 257 LEU A C 1
ATOM 2097 O O . LEU A 1 257 ? -5.937 -3.550 -45.210 1.00 87.06 257 LEU A O 1
ATOM 2101 N N . ASP A 1 258 ? -7.745 -4.331 -44.130 1.00 85.12 258 ASP A N 1
ATOM 2102 C CA . ASP A 1 258 ? -7.942 -5.500 -44.990 1.00 85.12 258 ASP A CA 1
ATOM 2103 C C . ASP A 1 258 ? -8.261 -5.079 -46.436 1.00 85.12 258 ASP A C 1
ATOM 2105 O O . ASP A 1 258 ? -7.631 -5.572 -47.367 1.00 85.12 258 ASP A O 1
ATOM 2109 N N . GLN A 1 259 ? -9.127 -4.075 -46.632 1.00 84.38 259 GLN A N 1
ATOM 2110 C CA . GLN A 1 259 ? -9.425 -3.515 -47.960 1.00 84.38 259 GLN A CA 1
ATOM 2111 C C . GLN A 1 259 ? -8.190 -2.941 -48.669 1.00 84.38 259 GLN A C 1
ATOM 2113 O O . GLN A 1 259 ? -8.043 -3.132 -49.878 1.00 84.38 259 GLN A O 1
ATOM 2118 N N . LEU A 1 260 ? -7.307 -2.245 -47.941 1.00 82.75 260 LEU A N 1
ATOM 2119 C CA . LEU A 1 260 ? -6.050 -1.729 -48.495 1.00 82.75 260 LEU A CA 1
ATOM 2120 C C . LEU A 1 260 ? -5.097 -2.853 -48.902 1.00 82.75 260 LEU A C 1
ATOM 2122 O O . LEU A 1 260 ? -4.458 -2.765 -49.950 1.00 82.75 260 LEU A O 1
ATOM 2126 N N . ARG A 1 261 ? -5.016 -3.912 -48.090 1.00 79.19 261 ARG A N 1
ATOM 2127 C CA . ARG A 1 261 ? -4.188 -5.085 -48.384 1.00 79.19 261 ARG A CA 1
ATOM 2128 C C . ARG A 1 261 ? -4.689 -5.816 -49.631 1.00 79.19 261 ARG A C 1
ATOM 2130 O O . ARG A 1 261 ? -3.880 -6.160 -50.485 1.00 79.19 261 ARG A O 1
ATOM 2137 N N . ASP A 1 262 ? -6.003 -5.974 -49.775 1.00 77.00 262 ASP A N 1
ATOM 2138 C CA . ASP A 1 262 ? -6.610 -6.652 -50.924 1.00 77.00 262 ASP A CA 1
ATOM 2139 C C . ASP A 1 262 ? -6.432 -5.859 -52.232 1.00 77.00 262 ASP A C 1
ATOM 2141 O O . ASP A 1 262 ? -6.176 -6.453 -53.278 1.00 77.00 262 ASP A O 1
ATOM 2145 N N . HIS A 1 263 ? -6.482 -4.520 -52.181 1.00 69.06 263 HIS A N 1
ATOM 2146 C CA . HIS A 1 263 ? -6.186 -3.664 -53.341 1.00 69.06 263 HIS A CA 1
ATOM 2147 C C . HIS A 1 263 ? -4.715 -3.748 -53.771 1.00 69.06 263 HIS A C 1
ATOM 2149 O O . HIS A 1 263 ? -4.425 -3.725 -54.964 1.00 69.06 263 HIS A O 1
ATOM 2155 N N . HIS A 1 264 ? -3.788 -3.885 -52.819 1.00 62.44 264 HIS A N 1
ATOM 2156 C CA . HIS A 1 264 ? -2.362 -4.062 -53.106 1.00 62.44 264 HIS A CA 1
ATOM 2157 C C . HIS A 1 264 ? -2.018 -5.431 -53.718 1.00 62.44 264 HIS A C 1
ATOM 2159 O O . HIS A 1 264 ? -0.958 -5.557 -54.322 1.00 62.44 264 HIS A O 1
ATOM 2165 N N . CYS A 1 265 ? -2.886 -6.441 -53.583 1.00 59.72 265 CYS A N 1
ATOM 2166 C CA . CYS A 1 265 ? -2.693 -7.777 -54.159 1.00 59.72 265 CYS A CA 1
ATOM 2167 C C . CYS A 1 265 ? -3.299 -7.958 -55.564 1.00 59.72 265 CYS A C 1
ATOM 2169 O O . CYS A 1 265 ? -3.094 -9.010 -56.167 1.00 59.72 265 CYS A O 1
ATOM 2171 N N . GLN A 1 266 ? -4.054 -6.981 -56.080 1.00 51.62 266 GLN A N 1
ATOM 2172 C CA . GLN A 1 266 ? -4.669 -7.031 -57.419 1.00 51.62 266 GLN A CA 1
ATOM 2173 C C . GLN A 1 266 ? -3.877 -6.273 -58.503 1.00 51.62 266 GLN A C 1
ATOM 2175 O O . GLN A 1 266 ? -4.305 -6.252 -59.658 1.00 51.62 266 GLN A O 1
ATOM 2180 N N . VAL A 1 267 ? -2.741 -5.669 -58.140 1.00 44.16 267 VAL A N 1
ATOM 2181 C CA . VAL A 1 267 ? -1.797 -4.972 -59.035 1.00 44.16 267 VAL A CA 1
ATOM 2182 C C . VAL A 1 267 ? -0.515 -5.785 -59.139 1.00 44.16 267 VAL A C 1
ATOM 2184 O O . VAL A 1 267 ? 0.008 -5.900 -60.268 1.00 44.16 267 VAL A O 1
#

Sequence (267 aa):
MKRNLALHHNHSNNHRKHPKRCTLIVYHISLGLLFIGIILTIIGLTTKRLFHIYIYDHRNPAKFHHVHIPVGLFSLNTYVTWLSMEKSILDQNLEISDLRWTLARIMSLIGLLTAITSFIIHIILAHFQTNRKWSNVLAEVVFLLIAVSCILVGLSLAETEIEYIHDHGDMILTKVLLSNGLIETNNQYSNQFYLDSTISSLNLEENLRGHSKKVHKPRTNYLSADYRLSHRLINEWDSLPQHVVEAPSVDSFKRKLDQLRDHHCQV

Secondary structure (DSSP, 8-state):
-------------------HHHHHHHHHHHHHHHHHHHHHHHHHHH-S-SEEEEEE---SS-SEEEEEEEE-SS----EEEETTSS-EE-SS------HHHHHHHHHHHHHHHHHHHHHHHHHHHHHH-----HHHHHHHHHHHHHHHHHHHHHHHHHHHHHHHHHHSHHHHHHHHHHHTTSS---HHHHHHHHHHHHHTTS------SS-TTPPP----SS--TTHHHHHHHHHHHHTS-HHHHT-SSHHHHHHHHHHHHHHHT--